Protein AF-Q0RF61-F1 (afdb_monomer)

pLDDT: mean 72.45, std 21.73, range [28.05, 96.0]

Radius of gyration: 35.13 Å; Cα contacts (8 Å, |Δi|>4): 257; chains: 1; bounding box: 112×60×102 Å

Foldseek 3Di:
DPPVVVVVVVLLLQLCLQQQAQQLLVLLVVVLPDDDPPKFKFFDPVLSVVLSVLSSVLSSQLVVQCVVPVPDPVSLLVSLLSSLQSSLVSNVSRVVRIDIQFDKDFDVVLSVVLSVLSSVLSSLLSCCVRPPDDPVSVVVSVVVSSCSSVVSSVSRVVRIDTDRDPDDDPRPHHGSVVVVVVSVVSNVVSVVSSVVVVVVVVVVVVVVVVVVVVPPDDDDDDDDDDDDDDDDDDDDDDDDDDDDDDDDDDDDDDDDDDDDDDDDDDPDPDPDDDDDDDDDDDDDDDPPDDDDDD

Structure (mmCIF, N/CA/C/O backbone):
data_AF-Q0RF61-F1
#
_entry.id   AF-Q0RF61-F1
#
loop_
_atom_site.group_PDB
_atom_site.id
_atom_site.type_symbol
_atom_site.label_atom_id
_atom_site.label_alt_id
_atom_site.label_comp_id
_atom_site.label_asym_id
_atom_site.label_entity_id
_atom_site.label_seq_id
_atom_site.pdbx_PDB_ins_code
_atom_site.Cartn_x
_atom_site.Cartn_y
_atom_site.Cartn_z
_atom_site.occupancy
_atom_site.B_iso_or_equiv
_atom_site.auth_seq_id
_atom_site.auth_comp_id
_atom_site.auth_asym_id
_atom_site.auth_atom_id
_atom_site.pdbx_PDB_model_num
ATOM 1 N N . MET A 1 1 ? -12.803 22.980 22.621 1.00 47.50 1 MET A N 1
ATOM 2 C CA . MET A 1 1 ? -12.340 22.715 21.234 1.00 47.50 1 MET A CA 1
ATOM 3 C C . MET A 1 1 ? -11.235 21.636 21.140 1.00 47.50 1 MET A C 1
ATOM 5 O O . MET A 1 1 ? -10.666 21.453 20.075 1.00 47.50 1 MET A O 1
ATOM 9 N N . SER A 1 2 ? -10.965 20.841 22.190 1.00 59.25 2 SER A N 1
ATOM 10 C CA . SER A 1 2 ? -9.823 19.900 22.253 1.00 59.25 2 SER A CA 1
ATOM 11 C C . SER A 1 2 ? -10.069 18.497 21.666 1.00 59.25 2 SER A C 1
ATOM 13 O O . SER A 1 2 ? -9.137 17.881 21.153 1.00 59.25 2 SER A O 1
ATOM 15 N N . GLN A 1 3 ? -11.308 17.985 21.675 1.00 64.62 3 GLN A N 1
ATOM 16 C CA . GLN A 1 3 ? -11.589 16.613 21.208 1.00 64.62 3 GLN A CA 1
ATOM 17 C C . GLN A 1 3 ? -11.518 16.447 19.677 1.00 64.62 3 GLN A C 1
ATOM 19 O O . GLN A 1 3 ? -11.137 15.383 19.188 1.00 64.62 3 GLN A O 1
ATOM 24 N N . GLY A 1 4 ? -11.856 17.493 18.913 1.00 74.06 4 GLY A N 1
ATOM 25 C CA . GLY A 1 4 ? -11.793 17.470 17.446 1.00 74.06 4 GLY A CA 1
ATOM 26 C C . GLY A 1 4 ? -10.354 17.435 16.931 1.00 74.06 4 GLY A C 1
ATOM 27 O O . GLY A 1 4 ? -10.002 16.567 16.135 1.00 74.06 4 GLY A O 1
ATOM 28 N N . ALA A 1 5 ? -9.499 18.316 17.460 1.00 78.19 5 ALA A N 1
ATOM 29 C CA . ALA A 1 5 ? -8.084 18.375 17.101 1.00 78.19 5 ALA A CA 1
ATOM 30 C C . ALA A 1 5 ? -7.337 17.080 17.463 1.00 78.19 5 ALA A C 1
ATOM 32 O O . ALA A 1 5 ? -6.558 16.573 16.658 1.00 78.19 5 ALA A O 1
ATOM 33 N N . ALA A 1 6 ? -7.620 16.492 18.633 1.00 78.81 6 ALA A N 1
ATOM 34 C CA . ALA A 1 6 ? -7.042 15.209 19.028 1.00 78.81 6 ALA A CA 1
ATOM 35 C C . ALA A 1 6 ? -7.430 14.081 18.056 1.00 78.81 6 ALA A C 1
ATOM 37 O O . ALA A 1 6 ? -6.567 13.338 17.595 1.00 78.81 6 ALA A O 1
ATOM 38 N N . ARG A 1 7 ? -8.712 13.982 17.677 1.00 80.38 7 ARG A N 1
ATOM 39 C CA . ARG A 1 7 ? -9.192 12.968 16.723 1.00 80.38 7 ARG A CA 1
ATOM 40 C C . ARG A 1 7 ? -8.529 13.098 15.351 1.00 80.38 7 ARG A C 1
ATOM 42 O O . ARG A 1 7 ? -8.151 12.085 14.763 1.00 80.38 7 ARG A O 1
ATOM 49 N N . VAL A 1 8 ? -8.374 14.324 14.850 1.00 83.88 8 VAL A N 1
ATOM 50 C CA . VAL A 1 8 ? -7.693 14.585 13.573 1.00 83.88 8 VAL A CA 1
ATOM 51 C C . VAL A 1 8 ? -6.227 14.163 13.652 1.00 83.88 8 VAL A C 1
ATOM 53 O O . VAL A 1 8 ? -5.771 13.425 12.785 1.00 83.88 8 VAL A O 1
ATOM 56 N N . ARG A 1 9 ? -5.511 14.532 14.723 1.00 84.81 9 ARG A N 1
ATOM 57 C CA . ARG A 1 9 ? -4.108 14.132 14.933 1.00 84.81 9 ARG A CA 1
ATOM 58 C C . ARG A 1 9 ? -3.930 12.614 14.956 1.00 84.81 9 ARG A C 1
ATOM 60 O O . ARG A 1 9 ? -3.051 12.103 1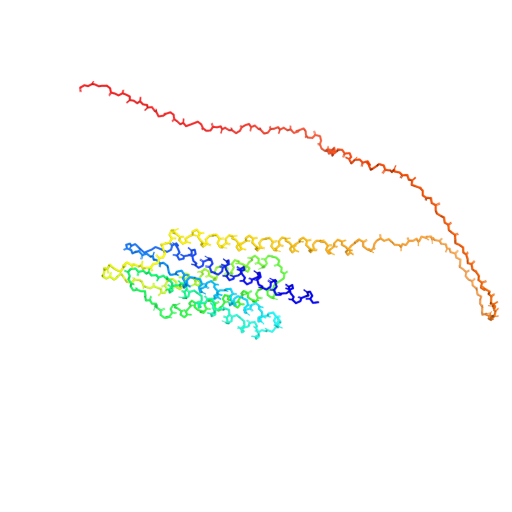4.271 1.00 84.81 9 ARG A O 1
ATOM 67 N N . TRP A 1 10 ? -4.786 11.892 15.681 1.00 84.38 10 TRP A N 1
ATOM 68 C CA . TRP A 1 10 ? -4.741 10.426 15.728 1.00 84.38 10 TRP A CA 1
ATOM 69 C C . TRP A 1 10 ? -5.045 9.782 14.375 1.00 84.38 10 TRP A C 1
ATOM 71 O O . TRP A 1 10 ? -4.403 8.806 13.997 1.00 84.38 10 TRP A O 1
ATOM 81 N N . THR A 1 11 ? -5.985 10.350 13.618 1.00 86.62 11 THR A N 1
ATOM 82 C CA . THR A 1 11 ? -6.319 9.845 12.280 1.00 86.62 11 THR A CA 1
ATOM 83 C C . THR A 1 11 ? -5.177 10.079 11.295 1.00 86.62 11 THR A C 1
ATOM 85 O O . THR A 1 11 ? -4.853 9.184 10.522 1.00 86.62 11 THR A O 1
ATOM 88 N N . LEU A 1 12 ? -4.527 11.246 11.351 1.00 87.88 12 LEU A N 1
ATOM 89 C CA . LEU A 1 12 ? -3.354 11.550 10.530 1.00 87.88 12 LEU A CA 1
ATOM 90 C C . LEU A 1 12 ? -2.172 10.640 10.873 1.00 87.88 12 LEU A C 1
ATOM 92 O O . LEU A 1 12 ? -1.547 10.102 9.967 1.00 87.88 12 LEU A O 1
ATOM 96 N N . ALA A 1 13 ? -1.901 10.408 12.161 1.00 87.75 13 ALA A N 1
ATOM 97 C CA . ALA A 1 13 ? -0.852 9.483 12.587 1.00 87.75 13 ALA A CA 1
ATOM 98 C C . ALA A 1 13 ? -1.117 8.052 12.085 1.00 87.75 13 ALA A C 1
ATOM 100 O O . ALA A 1 13 ? -0.218 7.406 11.548 1.00 87.75 13 ALA A O 1
ATOM 101 N N . ALA A 1 14 ? -2.363 7.577 12.187 1.00 88.00 14 ALA A N 1
ATOM 102 C CA . ALA A 1 14 ? -2.759 6.272 11.663 1.00 88.00 14 ALA A CA 1
ATOM 103 C C . ALA A 1 14 ? -2.663 6.200 10.127 1.00 88.00 14 ALA A C 1
ATOM 105 O O . ALA A 1 14 ? -2.211 5.192 9.589 1.00 88.00 14 ALA A O 1
ATOM 106 N N . ALA A 1 15 ? -3.035 7.269 9.418 1.00 91.38 15 ALA A N 1
ATOM 107 C CA . ALA A 1 15 ? -2.945 7.340 7.962 1.00 91.38 15 ALA A CA 1
ATOM 108 C C . ALA A 1 15 ? -1.496 7.372 7.456 1.00 91.38 15 ALA A C 1
ATOM 110 O O . ALA A 1 15 ? -1.182 6.693 6.484 1.00 91.38 15 ALA A O 1
ATOM 111 N N . LEU A 1 16 ? -0.610 8.115 8.125 1.00 91.25 16 LEU A N 1
ATOM 112 C CA . LEU A 1 16 ? 0.824 8.131 7.822 1.00 91.25 16 LEU A CA 1
ATOM 113 C C . LEU A 1 16 ? 1.466 6.769 8.100 1.00 91.25 16 LEU A C 1
ATOM 115 O O . LEU A 1 16 ? 2.254 6.288 7.293 1.00 91.25 16 LEU A O 1
ATOM 119 N N . SER A 1 17 ? 1.083 6.129 9.206 1.00 90.00 17 SER A N 1
ATOM 120 C CA . SER A 1 17 ? 1.537 4.786 9.574 1.00 90.00 17 SER A CA 1
ATOM 121 C C . SER A 1 17 ? 1.154 3.735 8.535 1.00 90.00 17 SER A C 1
ATOM 123 O O . SER A 1 17 ? 2.018 3.052 7.986 1.00 90.00 17 SER A O 1
ATOM 125 N N . LEU A 1 18 ? -0.143 3.629 8.229 1.00 89.19 18 LEU A N 1
ATOM 126 C CA . LEU A 1 18 ? -0.651 2.644 7.280 1.00 89.19 18 LEU A CA 1
ATOM 127 C C . LEU A 1 18 ? -0.208 2.975 5.854 1.00 89.19 18 LEU A C 1
ATOM 129 O O . LEU A 1 18 ? 0.366 2.127 5.181 1.00 89.19 18 LEU A O 1
ATOM 133 N N . GLY A 1 19 ? -0.434 4.208 5.405 1.00 89.44 19 GLY A N 1
ATOM 134 C CA . GLY A 1 19 ? -0.138 4.633 4.043 1.00 89.44 19 GLY A CA 1
ATOM 135 C C . GLY A 1 19 ? 1.357 4.685 3.761 1.00 89.44 19 GLY A C 1
ATOM 136 O O . GLY A 1 19 ? 1.839 3.986 2.876 1.00 89.44 19 GLY A O 1
ATOM 137 N N . GLY A 1 20 ? 2.088 5.497 4.523 1.00 89.50 20 GLY A N 1
ATOM 138 C CA . GLY A 1 20 ? 3.519 5.708 4.316 1.00 89.50 20 GLY A CA 1
ATOM 139 C C . GLY A 1 20 ? 4.353 4.500 4.723 1.00 89.50 20 GLY A C 1
ATOM 140 O O . GLY A 1 20 ? 5.139 4.008 3.923 1.00 89.50 20 GLY A O 1
ATOM 141 N N . GLY A 1 21 ? 4.161 4.003 5.946 1.00 87.81 21 GLY A N 1
ATOM 142 C CA . GLY A 1 21 ? 4.995 2.938 6.507 1.00 87.81 21 GLY A CA 1
ATOM 143 C C . GLY A 1 21 ? 4.621 1.540 6.018 1.00 87.81 21 GLY A C 1
ATOM 144 O O . GLY A 1 21 ? 5.472 0.807 5.527 1.00 87.81 21 GLY A O 1
ATOM 145 N N . ALA A 1 22 ? 3.357 1.139 6.157 1.00 87.75 22 ALA A N 1
ATOM 146 C CA . ALA A 1 22 ? 2.969 -0.244 5.873 1.00 87.75 22 ALA A CA 1
ATOM 147 C C . ALA A 1 22 ? 2.778 -0.524 4.375 1.00 87.75 22 ALA A C 1
ATOM 149 O O . ALA A 1 22 ? 3.248 -1.547 3.889 1.00 87.75 22 ALA A O 1
ATOM 150 N N . ILE A 1 23 ? 2.084 0.354 3.644 1.00 91.69 23 ILE A N 1
ATOM 151 C CA . ILE A 1 23 ? 1.698 0.100 2.249 1.00 91.69 23 ILE A CA 1
ATOM 152 C C . ILE A 1 23 ? 2.784 0.614 1.289 1.00 91.69 23 ILE A C 1
ATOM 154 O O . ILE A 1 23 ? 3.305 -0.156 0.483 1.00 91.69 23 ILE A O 1
ATOM 158 N N . TRP A 1 24 ? 3.153 1.898 1.375 1.00 95.19 24 TRP A N 1
ATOM 159 C CA . TRP A 1 24 ? 4.111 2.511 0.448 1.00 95.19 24 TRP A CA 1
ATOM 160 C C . TRP A 1 24 ? 5.539 1.988 0.637 1.00 95.19 24 TRP A C 1
ATOM 162 O O . TRP A 1 24 ? 6.152 1.563 -0.343 1.00 95.19 24 TRP A O 1
ATOM 172 N N . SER A 1 25 ? 6.063 1.940 1.871 1.00 92.69 25 SER A N 1
ATOM 173 C CA . SER A 1 25 ? 7.421 1.419 2.084 1.00 92.69 25 SER A CA 1
ATOM 174 C C . SER A 1 25 ? 7.540 -0.051 1.691 1.00 92.69 25 SER A C 1
ATOM 176 O O . SER A 1 25 ? 8.509 -0.405 1.030 1.00 92.69 25 SER A O 1
ATOM 178 N N . MET A 1 26 ? 6.558 -0.902 2.025 1.00 92.75 26 MET A N 1
ATOM 179 C CA . MET A 1 26 ? 6.571 -2.310 1.600 1.00 92.75 26 MET A CA 1
ATOM 180 C C . MET A 1 26 ? 6.659 -2.433 0.075 1.00 92.75 26 MET A C 1
ATOM 182 O O . MET A 1 26 ? 7.485 -3.192 -0.431 1.00 92.75 26 MET A O 1
ATOM 186 N N . HIS A 1 27 ? 5.862 -1.644 -0.651 1.00 93.75 27 HIS A N 1
ATOM 187 C CA . HIS A 1 27 ? 5.859 -1.651 -2.108 1.00 93.75 27 HIS A CA 1
ATOM 188 C C . HIS A 1 27 ? 7.215 -1.243 -2.704 1.00 93.75 27 HIS A C 1
ATOM 190 O O . HIS A 1 27 ? 7.747 -1.972 -3.540 1.00 93.75 27 HIS A O 1
ATOM 196 N N . PHE A 1 28 ? 7.784 -0.113 -2.273 1.00 91.88 28 PHE A N 1
ATOM 197 C CA . PHE A 1 28 ? 9.046 0.391 -2.827 1.00 91.88 28 PHE A CA 1
ATOM 198 C C . PHE A 1 28 ? 10.255 -0.446 -2.417 1.00 91.88 28 PHE A C 1
ATOM 200 O O . PHE A 1 28 ? 11.136 -0.668 -3.240 1.00 91.88 28 PHE A O 1
ATOM 207 N N . ILE A 1 29 ? 10.287 -0.968 -1.188 1.00 91.31 29 ILE A N 1
ATOM 208 C CA . ILE A 1 29 ? 11.324 -1.922 -0.770 1.00 91.31 29 ILE A CA 1
ATOM 209 C C . ILE A 1 29 ? 11.271 -3.172 -1.661 1.00 91.31 29 ILE A C 1
ATOM 211 O O . ILE A 1 29 ? 12.313 -3.645 -2.112 1.00 91.31 29 ILE A O 1
ATOM 215 N N . GLY A 1 30 ? 10.066 -3.670 -1.969 1.00 88.31 30 GLY A N 1
ATOM 216 C CA . GLY A 1 30 ? 9.869 -4.777 -2.906 1.00 88.31 30 GLY A CA 1
ATOM 217 C C . GLY A 1 30 ? 10.373 -4.467 -4.319 1.00 88.31 30 GLY A C 1
ATOM 218 O O . GLY A 1 30 ? 11.098 -5.276 -4.895 1.00 88.31 30 GLY A O 1
ATOM 219 N N . MET A 1 31 ? 10.061 -3.281 -4.851 1.00 90.88 31 MET A N 1
ATOM 220 C CA . MET A 1 31 ? 10.513 -2.861 -6.185 1.00 90.88 31 MET A CA 1
ATOM 221 C C . MET A 1 31 ? 12.025 -2.624 -6.268 1.00 90.88 31 MET A C 1
ATOM 223 O O . MET A 1 31 ? 12.650 -3.037 -7.234 1.00 90.88 31 MET A O 1
ATOM 227 N N . ILE A 1 32 ? 12.650 -2.025 -5.251 1.00 89.38 32 ILE A N 1
ATOM 228 C CA . ILE A 1 32 ? 14.112 -1.834 -5.218 1.00 89.38 32 ILE A CA 1
ATOM 229 C C . ILE A 1 32 ? 14.843 -3.186 -5.188 1.00 89.38 32 ILE A C 1
ATOM 231 O O . ILE A 1 32 ? 15.945 -3.317 -5.721 1.00 89.38 32 ILE A O 1
ATOM 235 N N . GLY A 1 33 ? 14.227 -4.202 -4.578 1.00 85.31 33 GLY A N 1
ATOM 236 C CA . GLY A 1 33 ? 14.715 -5.579 -4.616 1.00 85.31 33 GLY A CA 1
ATOM 237 C C . GLY A 1 33 ? 14.520 -6.277 -5.967 1.00 85.31 33 GLY A C 1
ATOM 238 O O . GLY A 1 33 ? 15.169 -7.294 -6.211 1.00 85.31 33 GLY A O 1
ATOM 239 N N . TYR A 1 34 ? 13.659 -5.755 -6.844 1.00 83.75 34 TYR A N 1
ATOM 240 C CA . TYR A 1 34 ? 13.433 -6.305 -8.175 1.00 83.75 34 TYR A CA 1
ATOM 241 C C . TYR A 1 34 ? 14.590 -5.933 -9.104 1.00 83.75 34 TYR A C 1
ATOM 243 O O . TYR A 1 34 ? 14.934 -4.764 -9.277 1.00 83.75 34 TYR A O 1
ATOM 251 N N . ARG A 1 35 ? 15.201 -6.952 -9.706 1.00 76.75 35 ARG A N 1
ATOM 252 C CA . ARG A 1 35 ? 16.282 -6.807 -10.680 1.00 76.75 35 ARG A CA 1
ATOM 253 C C . ARG A 1 35 ? 15.920 -7.598 -11.923 1.00 76.75 35 ARG A C 1
ATOM 255 O O . ARG A 1 35 ? 15.446 -8.727 -11.812 1.00 76.75 35 ARG A O 1
ATOM 262 N N . VAL A 1 36 ? 16.151 -7.001 -13.084 1.00 71.06 36 VAL A N 1
ATOM 263 C CA . VAL A 1 36 ? 16.072 -7.686 -14.372 1.00 71.06 36 VAL A CA 1
ATOM 264 C C . VAL A 1 36 ? 17.482 -7.721 -14.932 1.00 71.06 36 VAL A C 1
ATOM 266 O O . VAL A 1 36 ? 18.106 -6.673 -15.093 1.00 71.06 36 VAL A O 1
ATOM 269 N N . ASP A 1 37 ? 18.004 -8.921 -15.164 1.00 70.06 37 ASP A N 1
ATOM 270 C CA . ASP A 1 37 ? 19.374 -9.095 -15.634 1.00 70.06 37 ASP A CA 1
ATOM 271 C C . ASP A 1 37 ? 19.571 -8.390 -16.983 1.00 70.06 37 ASP A C 1
ATOM 273 O O . ASP A 1 37 ? 18.819 -8.609 -17.933 1.00 70.06 37 ASP A O 1
ATOM 277 N N . GLY A 1 38 ? 20.586 -7.527 -17.054 1.00 65.94 38 GLY A N 1
ATOM 278 C CA . GLY A 1 38 ? 20.957 -6.811 -18.275 1.00 65.94 38 GLY A CA 1
ATOM 279 C C . GLY A 1 38 ? 20.134 -5.560 -18.601 1.00 65.94 38 GLY A C 1
ATOM 280 O O . GLY A 1 38 ? 20.351 -4.996 -19.668 1.00 65.94 38 GLY A O 1
ATOM 281 N N . LEU A 1 39 ? 19.227 -5.107 -17.722 1.00 71.38 39 LEU A N 1
ATOM 282 C CA . LEU A 1 39 ? 18.476 -3.858 -17.906 1.00 71.38 39 LEU A CA 1
ATOM 283 C C . LEU A 1 39 ? 18.708 -2.882 -16.752 1.00 71.38 39 LEU A C 1
ATOM 285 O O . LEU A 1 39 ? 18.594 -3.244 -15.580 1.00 71.38 39 LEU A O 1
ATOM 289 N N . ASP A 1 40 ? 18.953 -1.618 -17.094 1.00 75.00 40 ASP A N 1
ATOM 290 C CA . ASP A 1 40 ? 18.991 -0.535 -16.117 1.00 75.00 40 ASP A CA 1
ATOM 291 C C . ASP A 1 40 ? 17.565 -0.172 -15.680 1.00 75.00 40 ASP A C 1
ATOM 293 O O . ASP A 1 40 ? 16.690 0.110 -16.507 1.00 75.00 40 ASP A O 1
ATOM 297 N N . LEU A 1 41 ? 17.332 -0.180 -14.363 1.00 82.19 41 LEU A N 1
ATOM 298 C CA . LEU A 1 41 ? 16.098 0.301 -13.744 1.00 82.19 41 LEU A CA 1
ATOM 299 C C . LEU A 1 41 ? 16.323 1.687 -13.162 1.00 82.19 41 LEU A C 1
ATOM 301 O O . LEU A 1 41 ? 17.240 1.886 -12.364 1.00 82.19 41 LEU A O 1
ATOM 305 N N . ARG A 1 42 ? 15.438 2.624 -13.490 1.00 87.31 42 ARG A N 1
ATOM 306 C CA . ARG A 1 42 ? 15.408 3.960 -12.896 1.00 87.31 42 ARG A CA 1
ATOM 307 C C . ARG A 1 42 ? 14.020 4.327 -12.413 1.00 87.31 42 ARG A C 1
ATOM 309 O O . ARG A 1 42 ? 13.026 3.774 -12.870 1.00 87.31 42 ARG A O 1
ATOM 316 N N . TYR A 1 43 ? 13.968 5.278 -11.491 1.00 88.12 43 TYR A N 1
ATOM 317 C CA . TYR A 1 43 ? 12.735 5.719 -10.856 1.00 88.12 43 TYR A CA 1
ATOM 318 C C . TYR A 1 43 ? 12.478 7.205 -11.085 1.00 88.12 43 TYR A C 1
ATOM 320 O O . TYR A 1 43 ? 13.361 8.044 -10.887 1.00 88.12 43 TYR A O 1
ATOM 328 N N . ASP A 1 44 ? 11.242 7.528 -11.449 1.00 90.31 44 ASP A N 1
ATOM 329 C CA . ASP A 1 44 ? 10.716 8.889 -11.470 1.00 90.31 44 ASP A CA 1
ATOM 330 C C . ASP A 1 44 ? 10.350 9.329 -10.036 1.00 90.31 44 ASP A C 1
ATOM 332 O O . ASP A 1 44 ? 9.454 8.771 -9.386 1.00 90.31 44 ASP A O 1
ATOM 336 N N . LEU A 1 45 ? 11.081 10.319 -9.510 1.00 90.75 45 LEU A N 1
ATOM 337 C CA . LEU A 1 45 ? 10.872 10.852 -8.159 1.00 90.75 45 LEU A CA 1
ATOM 338 C C . LEU A 1 45 ? 9.499 11.533 -7.986 1.00 90.75 45 LEU A C 1
ATOM 340 O O . LEU A 1 45 ? 8.834 11.235 -6.988 1.00 90.75 45 LEU A O 1
ATOM 344 N N . PRO A 1 46 ? 9.038 12.413 -8.900 1.00 92.88 46 PRO A N 1
ATOM 345 C CA . PRO A 1 46 ? 7.674 12.940 -8.870 1.00 92.88 46 PRO A CA 1
ATOM 346 C C . PRO A 1 46 ? 6.595 11.860 -8.750 1.00 92.88 46 PRO A C 1
ATOM 348 O O . PRO A 1 46 ? 5.758 11.938 -7.849 1.00 92.88 46 PRO A O 1
ATOM 351 N N . LEU A 1 47 ? 6.621 10.830 -9.599 1.00 92.25 47 LEU A N 1
ATOM 352 C CA . LEU A 1 47 ? 5.615 9.763 -9.566 1.00 92.25 47 LEU A CA 1
ATOM 353 C C . LEU A 1 47 ? 5.706 8.933 -8.278 1.00 92.25 47 LEU A C 1
ATOM 355 O O . LEU A 1 47 ? 4.687 8.582 -7.675 1.00 92.25 47 LEU A O 1
ATOM 359 N N . THR A 1 48 ? 6.927 8.698 -7.794 1.00 92.81 48 THR A N 1
ATOM 360 C CA . THR A 1 48 ? 7.179 8.069 -6.492 1.00 92.81 48 THR A CA 1
ATOM 361 C C . THR A 1 48 ? 6.550 8.876 -5.353 1.00 92.81 48 THR A C 1
ATOM 363 O O . THR A 1 48 ? 5.860 8.310 -4.500 1.00 92.81 48 THR A O 1
ATOM 366 N N . ALA A 1 49 ? 6.698 10.202 -5.356 1.00 93.00 49 ALA A N 1
ATOM 367 C CA . ALA A 1 49 ? 6.077 11.078 -4.367 1.00 93.00 49 ALA A CA 1
ATOM 368 C C . ALA A 1 49 ? 4.542 11.096 -4.485 1.00 93.00 49 ALA A C 1
ATOM 370 O O . ALA A 1 49 ? 3.849 11.037 -3.467 1.00 93.00 49 ALA A O 1
ATOM 371 N N . VAL A 1 50 ? 3.995 11.105 -5.706 1.00 96.00 50 VAL A N 1
ATOM 372 C CA . VAL A 1 50 ? 2.544 11.004 -5.940 1.00 96.00 50 VAL A CA 1
ATOM 373 C C . VAL A 1 50 ? 1.997 9.698 -5.367 1.00 96.00 50 VAL A C 1
ATOM 375 O O . VAL A 1 50 ? 0.975 9.717 -4.681 1.00 96.00 50 VAL A O 1
ATOM 378 N N . SER A 1 51 ? 2.695 8.576 -5.563 1.00 95.56 51 SER A N 1
ATOM 379 C CA . SER A 1 51 ? 2.294 7.290 -4.984 1.00 95.56 51 SER A CA 1
ATOM 380 C C . SER A 1 51 ? 2.254 7.341 -3.445 1.00 95.56 51 SER A C 1
ATOM 382 O O . SER A 1 51 ? 1.281 6.891 -2.838 1.00 95.56 51 SER A O 1
ATOM 384 N N . LEU A 1 52 ? 3.236 7.979 -2.796 1.00 94.19 52 LEU A N 1
ATOM 385 C CA . LEU A 1 52 ? 3.250 8.164 -1.341 1.00 94.19 52 LEU A CA 1
ATOM 386 C C . LEU A 1 52 ? 2.041 8.983 -0.869 1.00 94.19 52 LEU A C 1
ATOM 388 O O . LEU A 1 52 ? 1.350 8.592 0.075 1.00 94.19 52 LEU A O 1
ATOM 392 N N . VAL A 1 53 ? 1.754 10.099 -1.544 1.00 95.62 53 VAL A N 1
ATOM 393 C CA . VAL A 1 53 ? 0.592 10.942 -1.230 1.00 95.62 53 VAL A CA 1
ATOM 394 C C . VAL A 1 53 ? -0.706 10.152 -1.391 1.00 95.62 53 VAL A C 1
ATOM 396 O O . VAL A 1 53 ? -1.551 10.192 -0.496 1.00 95.62 53 VAL A O 1
ATOM 399 N N . LEU A 1 54 ? -0.850 9.382 -2.473 1.00 95.44 54 LEU A N 1
ATOM 400 C CA . LEU A 1 54 ? -2.016 8.524 -2.698 1.00 95.44 54 LEU A CA 1
ATOM 401 C C . LEU A 1 54 ? -2.207 7.513 -1.563 1.00 95.44 54 LEU A C 1
ATOM 403 O O . LEU A 1 54 ? -3.322 7.388 -1.052 1.00 95.44 54 LEU A O 1
ATOM 407 N N . ALA A 1 55 ? -1.139 6.845 -1.115 1.00 94.38 55 ALA A N 1
ATOM 408 C CA . ALA A 1 55 ? -1.213 5.907 0.005 1.00 94.38 55 ALA A CA 1
ATOM 409 C C . ALA A 1 55 ? -1.693 6.572 1.303 1.00 94.38 55 ALA A C 1
ATOM 411 O O . ALA A 1 55 ? -2.541 6.018 2.010 1.00 94.38 55 ALA A O 1
ATOM 412 N N . VAL A 1 56 ? -1.173 7.757 1.630 1.00 94.19 56 VAL A N 1
ATOM 413 C CA . VAL A 1 56 ? -1.561 8.486 2.847 1.00 94.19 56 VAL A CA 1
ATOM 414 C C . VAL A 1 56 ? -3.009 8.971 2.755 1.00 94.19 56 VAL A C 1
ATOM 416 O O . VAL A 1 56 ? -3.786 8.773 3.692 1.00 94.19 56 VAL A O 1
ATOM 419 N N . VAL A 1 57 ? -3.400 9.557 1.620 1.00 95.25 57 VAL A N 1
ATOM 420 C CA . VAL A 1 57 ? -4.754 10.084 1.401 1.00 95.25 57 VAL A CA 1
ATOM 421 C C . VAL A 1 57 ? -5.790 8.966 1.429 1.00 95.25 57 VAL A C 1
ATOM 423 O O . VAL A 1 57 ? -6.797 9.099 2.127 1.00 95.25 57 VAL A O 1
ATOM 426 N N . VAL A 1 58 ? -5.551 7.846 0.736 1.00 94.31 58 VAL A N 1
ATOM 427 C CA . VAL A 1 58 ? -6.512 6.735 0.738 1.00 94.31 58 VAL A CA 1
ATOM 428 C C . VAL A 1 58 ? -6.622 6.098 2.124 1.00 94.31 58 VAL A C 1
ATOM 430 O O . VAL A 1 58 ? -7.727 5.784 2.563 1.00 94.31 58 VAL A O 1
ATOM 433 N N . SER A 1 59 ? -5.515 5.990 2.864 1.00 92.75 59 SER A N 1
ATOM 434 C CA . SER A 1 59 ? -5.532 5.470 4.236 1.00 92.75 59 SER A CA 1
ATOM 435 C C . SER A 1 59 ? -6.326 6.386 5.171 1.00 92.75 59 SER A C 1
ATOM 437 O O . SER A 1 59 ? -7.157 5.914 5.950 1.00 92.75 59 SER A O 1
ATOM 439 N N . ALA A 1 60 ? -6.141 7.707 5.061 1.00 92.62 60 ALA A N 1
ATOM 440 C CA . ALA A 1 60 ? -6.926 8.685 5.811 1.00 92.62 60 ALA A CA 1
ATOM 441 C C . ALA A 1 60 ? -8.417 8.612 5.451 1.00 92.62 60 ALA A C 1
ATOM 443 O O . ALA A 1 60 ? -9.276 8.617 6.338 1.00 92.62 60 ALA A O 1
ATOM 444 N N . LEU A 1 61 ? -8.743 8.509 4.162 1.00 93.31 61 LEU A N 1
ATOM 445 C CA . LEU A 1 61 ? -10.120 8.408 3.688 1.00 93.31 61 LEU A CA 1
ATOM 446 C C . LEU A 1 61 ? -10.789 7.123 4.188 1.00 93.31 61 LEU A C 1
ATOM 448 O O . LEU A 1 61 ? -11.881 7.183 4.748 1.00 93.31 61 LEU A O 1
ATOM 452 N N . GLY A 1 62 ? -10.115 5.979 4.069 1.00 91.19 62 GLY A N 1
ATOM 453 C CA . GLY A 1 62 ? -10.598 4.692 4.561 1.00 91.19 62 GLY A CA 1
ATOM 454 C C . GLY A 1 62 ? -10.939 4.737 6.047 1.00 91.19 62 GLY A C 1
ATOM 455 O O . GLY A 1 62 ? -12.076 4.439 6.435 1.00 91.19 62 GLY A O 1
ATOM 456 N N . LEU A 1 63 ? -9.988 5.198 6.867 1.00 90.00 63 LEU A N 1
ATOM 457 C CA . LEU A 1 63 ? -10.137 5.324 8.319 1.00 90.00 63 LEU A CA 1
ATOM 458 C C . LEU A 1 63 ? -11.236 6.314 8.720 1.00 90.00 63 LEU A C 1
ATOM 460 O O . LEU A 1 63 ? -12.061 6.009 9.583 1.00 90.00 63 LEU A O 1
ATOM 464 N N . THR A 1 64 ? -11.282 7.494 8.096 1.00 91.25 64 THR A N 1
ATOM 465 C CA . THR A 1 64 ? -12.322 8.490 8.400 1.00 91.25 64 THR A CA 1
ATOM 466 C C . THR A 1 64 ? -13.709 7.989 8.017 1.00 91.25 64 THR A C 1
ATOM 468 O O . THR A 1 64 ? -14.661 8.219 8.765 1.00 91.25 64 THR A O 1
ATOM 471 N N . LEU A 1 65 ? -13.839 7.274 6.897 1.00 90.88 65 LEU A N 1
ATOM 472 C CA . LEU A 1 65 ? -15.121 6.785 6.404 1.00 90.88 65 LEU A CA 1
ATOM 473 C C . LEU A 1 65 ? -15.700 5.690 7.302 1.00 90.88 65 LEU A C 1
ATOM 475 O O . LEU A 1 65 ? -16.861 5.779 7.706 1.00 90.88 65 LEU A O 1
ATOM 479 N N . VAL A 1 66 ? -14.890 4.699 7.684 1.00 88.56 66 VAL A N 1
ATOM 480 C CA . VAL A 1 66 ? -15.334 3.631 8.595 1.00 88.56 66 VAL A CA 1
ATOM 481 C C . VAL A 1 66 ? -15.632 4.180 9.997 1.00 88.56 66 VAL A C 1
ATOM 483 O O . VAL A 1 66 ? -16.600 3.765 10.638 1.00 88.56 66 VAL A O 1
ATOM 486 N N . ALA A 1 67 ? -14.872 5.185 10.452 1.00 86.94 67 ALA A N 1
ATOM 487 C CA . ALA A 1 67 ? -15.055 5.798 11.764 1.00 86.94 67 ALA A CA 1
ATOM 488 C C . ALA A 1 67 ? -16.370 6.586 11.894 1.00 86.94 67 ALA A C 1
ATOM 490 O O . ALA A 1 67 ? -16.833 6.795 13.017 1.00 86.94 67 ALA A O 1
ATOM 491 N N . ARG A 1 68 ? -17.007 6.995 10.782 1.00 87.38 68 ARG A N 1
ATOM 492 C CA . ARG A 1 68 ? -18.326 7.656 10.810 1.00 87.38 68 ARG A CA 1
ATOM 493 C C . ARG A 1 68 ? -19.420 6.734 11.341 1.00 87.38 68 ARG A C 1
ATOM 495 O O . ARG A 1 68 ? -20.269 7.183 12.106 1.00 87.38 68 ARG A O 1
ATOM 502 N N . ARG A 1 69 ? -19.422 5.458 10.934 1.00 87.25 69 ARG A N 1
ATOM 503 C CA . ARG A 1 69 ? -20.412 4.453 11.362 1.00 87.25 69 ARG A CA 1
ATOM 504 C C . ARG A 1 69 ? -19.762 3.077 11.566 1.00 87.25 69 ARG A C 1
ATOM 506 O O . ARG A 1 69 ? -20.032 2.156 10.797 1.00 87.25 69 ARG A O 1
ATOM 513 N N . PRO A 1 70 ? -19.000 2.883 12.659 1.00 79.62 70 PRO A N 1
ATOM 514 C CA . PRO A 1 70 ? -18.160 1.696 12.860 1.00 79.62 70 PRO A CA 1
ATOM 515 C C . PRO A 1 70 ? -18.938 0.375 12.983 1.00 79.62 70 PRO A C 1
ATOM 517 O O . PRO A 1 70 ? -18.369 -0.701 12.833 1.00 79.62 70 PRO A O 1
ATOM 520 N N . ARG A 1 71 ? -20.247 0.426 13.268 1.00 83.12 71 ARG A N 1
ATOM 521 C CA . ARG A 1 71 ? -21.107 -0.767 13.368 1.00 83.12 71 ARG A CA 1
ATOM 522 C C . ARG A 1 71 ? -21.807 -1.152 12.066 1.00 83.12 71 ARG A C 1
ATOM 524 O O . ARG A 1 71 ? -22.339 -2.259 11.992 1.00 83.12 71 ARG A O 1
ATOM 531 N N . SER A 1 72 ? -21.831 -0.271 11.067 1.00 90.25 72 SER A N 1
ATOM 532 C CA . SER A 1 72 ? -22.543 -0.521 9.816 1.00 90.25 72 SER A CA 1
ATOM 533 C C . SER A 1 72 ? -21.674 -1.315 8.847 1.00 90.25 72 SER A C 1
ATOM 535 O O . SER A 1 72 ? -20.624 -0.844 8.416 1.00 90.25 72 SER A O 1
ATOM 537 N N . THR A 1 73 ? -22.143 -2.501 8.461 1.00 89.94 73 THR A N 1
ATOM 538 C CA . THR A 1 73 ? -21.469 -3.340 7.460 1.00 89.94 73 THR A CA 1
ATOM 539 C C . THR A 1 73 ? -21.372 -2.640 6.102 1.00 89.94 73 THR A C 1
ATOM 541 O O . THR A 1 73 ? -20.356 -2.772 5.433 1.00 89.94 73 THR A O 1
ATOM 544 N N . GLY A 1 74 ? -22.368 -1.827 5.724 1.00 91.56 74 GLY A N 1
ATOM 545 C CA . GLY A 1 74 ? -22.341 -1.068 4.467 1.00 91.56 74 GLY A CA 1
ATOM 546 C C . GLY A 1 74 ? -21.238 -0.005 4.421 1.00 91.56 74 GLY A C 1
ATOM 547 O O . GLY A 1 74 ? -20.526 0.098 3.429 1.00 91.56 74 GLY A O 1
ATOM 548 N N . TRP A 1 75 ? -21.033 0.741 5.514 1.00 91.38 75 TRP A N 1
ATOM 549 C CA . TRP A 1 75 ? -19.946 1.731 5.597 1.00 91.38 75 TRP A CA 1
ATOM 550 C C . TRP A 1 75 ? -18.565 1.079 5.634 1.00 91.38 75 TRP A C 1
ATOM 552 O O . TRP A 1 75 ? -17.613 1.625 5.079 1.00 91.38 75 TRP A O 1
ATOM 562 N N . LEU A 1 76 ? -18.465 -0.097 6.255 1.00 90.81 76 LEU A N 1
ATOM 563 C CA . LEU A 1 76 ? -17.247 -0.898 6.240 1.00 90.81 76 LEU A CA 1
ATOM 564 C C . LEU A 1 76 ? -16.927 -1.386 4.825 1.00 90.81 76 LEU A C 1
ATOM 566 O O . LEU A 1 76 ? -15.796 -1.225 4.377 1.00 90.81 76 LEU A O 1
ATOM 570 N N . ALA A 1 77 ? -17.927 -1.916 4.115 1.00 93.31 77 ALA A N 1
ATOM 571 C CA . ALA A 1 77 ? -17.777 -2.369 2.738 1.00 93.31 77 ALA A CA 1
ATOM 572 C C . ALA A 1 77 ? -17.336 -1.224 1.815 1.00 93.31 77 ALA A C 1
ATOM 574 O O . ALA A 1 77 ? -16.349 -1.356 1.097 1.00 93.31 77 ALA A O 1
ATOM 575 N N . LEU A 1 78 ? -18.007 -0.072 1.898 1.00 94.31 78 LEU A N 1
ATOM 576 C CA . LEU A 1 78 ? -17.660 1.114 1.116 1.00 94.31 78 LEU A CA 1
ATOM 577 C C . LEU A 1 78 ? -16.231 1.596 1.406 1.00 94.31 78 LEU A C 1
ATOM 579 O O . LEU A 1 78 ? -15.467 1.858 0.481 1.00 94.31 78 LEU A O 1
ATOM 583 N N . SER A 1 79 ? -15.857 1.681 2.686 1.00 93.31 79 SER A N 1
ATOM 584 C CA . SER A 1 79 ? -14.505 2.071 3.098 1.00 93.31 79 SER A CA 1
ATOM 585 C C . SER A 1 79 ? -13.446 1.090 2.593 1.00 93.31 79 SER A C 1
ATOM 587 O O . SER A 1 79 ? -12.425 1.529 2.066 1.00 93.31 79 SER A O 1
ATOM 589 N N . GLY A 1 80 ? -13.693 -0.219 2.684 1.00 92.38 80 GLY A N 1
ATOM 590 C CA . GLY A 1 80 ? -12.753 -1.233 2.211 1.00 92.38 80 GLY A CA 1
ATOM 591 C C . GLY A 1 80 ? -12.593 -1.249 0.697 1.00 92.38 80 GLY A C 1
ATOM 592 O O . GLY A 1 80 ? -11.466 -1.338 0.225 1.00 92.38 80 GLY A O 1
ATOM 593 N N . VAL A 1 81 ? -13.675 -1.069 -0.066 1.00 95.50 81 VA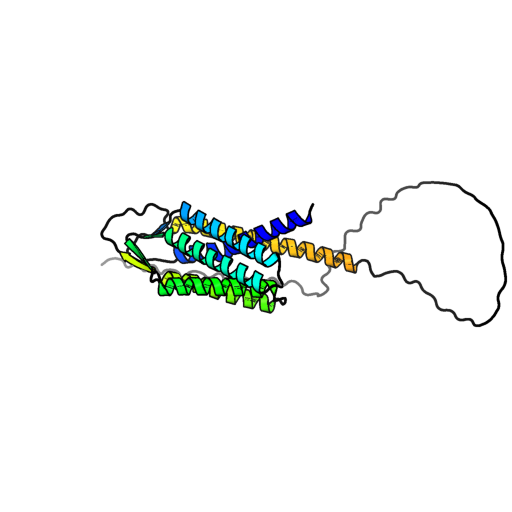L A N 1
ATOM 594 C CA . VAL A 1 81 ? -13.594 -0.944 -1.530 1.00 95.50 81 VAL A CA 1
ATOM 595 C C . VAL A 1 81 ? -12.781 0.286 -1.925 1.00 95.50 81 VAL A C 1
ATOM 597 O O . VAL A 1 81 ? -11.844 0.165 -2.708 1.00 95.50 81 VAL A O 1
ATOM 600 N N . ILE A 1 82 ? -13.070 1.453 -1.341 1.00 95.38 82 ILE A N 1
ATOM 601 C CA . ILE A 1 82 ? -12.323 2.690 -1.626 1.00 95.38 82 ILE A CA 1
ATOM 602 C C . ILE A 1 82 ? -10.846 2.538 -1.246 1.00 95.38 82 ILE A C 1
ATOM 604 O O . ILE A 1 82 ? -9.964 2.903 -2.020 1.00 95.38 82 ILE A O 1
ATOM 608 N N . SER A 1 83 ? -10.576 1.965 -0.072 1.00 92.94 83 SER A N 1
ATOM 609 C CA . SER A 1 83 ? -9.213 1.749 0.418 1.00 92.94 83 SER A CA 1
ATOM 610 C C . SER A 1 83 ? -8.447 0.777 -0.477 1.00 92.94 83 SER A C 1
ATOM 612 O O . SER A 1 83 ? -7.325 1.071 -0.869 1.00 92.94 83 SER A O 1
ATOM 614 N N . GLY A 1 84 ? -9.056 -0.347 -0.856 1.00 92.88 84 GLY A N 1
ATOM 615 C CA . GLY A 1 84 ? -8.442 -1.341 -1.734 1.00 92.88 84 GLY A CA 1
ATOM 616 C C . GLY A 1 84 ? -8.155 -0.804 -3.132 1.00 92.88 84 GLY A C 1
ATOM 617 O O . GLY A 1 84 ? -7.057 -1.003 -3.646 1.00 92.88 84 GLY A O 1
ATOM 618 N N . LEU A 1 85 ? -9.099 -0.060 -3.717 1.00 96.00 85 LEU A N 1
ATOM 619 C CA . LEU A 1 85 ? -8.893 0.597 -5.008 1.00 96.00 85 LEU A CA 1
ATOM 620 C C . LEU A 1 85 ? -7.783 1.647 -4.944 1.00 96.00 85 LEU A C 1
ATOM 622 O O . LEU A 1 85 ? -6.963 1.706 -5.853 1.00 96.00 85 LEU A O 1
ATOM 626 N N . GLY A 1 86 ? -7.701 2.446 -3.877 1.00 94.44 86 GLY A N 1
ATOM 627 C CA . GLY A 1 86 ? -6.609 3.412 -3.746 1.00 94.44 86 GLY A CA 1
ATOM 628 C C . GLY A 1 86 ? -5.258 2.768 -3.422 1.00 94.44 86 GLY A C 1
ATOM 629 O O . GLY A 1 86 ? -4.236 3.275 -3.871 1.00 94.44 86 GLY A O 1
ATOM 630 N N . ILE A 1 87 ? -5.228 1.626 -2.725 1.00 93.56 87 ILE A N 1
ATOM 631 C CA . ILE A 1 87 ? -4.009 0.819 -2.556 1.00 93.56 87 ILE A CA 1
ATOM 632 C C . ILE A 1 87 ? -3.535 0.291 -3.915 1.00 93.56 87 ILE A C 1
ATOM 634 O O . ILE A 1 87 ? -2.354 0.411 -4.234 1.00 93.56 87 ILE A O 1
ATOM 638 N N . ALA A 1 88 ? -4.446 -0.236 -4.738 1.00 94.81 88 ALA A N 1
ATOM 639 C CA . ALA A 1 88 ? -4.123 -0.653 -6.098 1.00 94.81 88 ALA A CA 1
ATOM 640 C C . ALA A 1 88 ? -3.662 0.535 -6.963 1.00 94.81 88 ALA A C 1
ATOM 642 O O . ALA A 1 88 ? -2.663 0.427 -7.666 1.00 94.81 88 ALA A O 1
ATOM 643 N N . ALA A 1 89 ? -4.328 1.690 -6.870 1.00 95.19 89 ALA A N 1
ATOM 644 C CA . ALA A 1 89 ? -3.937 2.903 -7.588 1.00 95.19 89 ALA A CA 1
ATOM 645 C C . ALA A 1 89 ? -2.545 3.396 -7.176 1.00 95.19 89 ALA A C 1
ATOM 647 O O . ALA A 1 89 ? -1.753 3.768 -8.040 1.00 95.19 89 ALA A O 1
ATOM 648 N N . MET A 1 90 ? -2.215 3.357 -5.881 1.00 95.25 90 MET A N 1
ATOM 649 C CA . MET A 1 90 ? -0.866 3.661 -5.413 1.00 95.25 90 MET A CA 1
ATOM 650 C C . MET A 1 90 ? 0.145 2.673 -5.987 1.00 95.25 90 MET A C 1
ATOM 652 O O . MET A 1 90 ? 1.166 3.101 -6.513 1.00 95.25 90 MET A O 1
ATOM 656 N N . HIS A 1 91 ? -0.161 1.376 -5.931 1.00 94.62 91 HIS A N 1
ATOM 657 C CA . HIS A 1 91 ? 0.723 0.330 -6.428 1.00 94.62 91 HIS A CA 1
ATOM 658 C C . HIS A 1 91 ? 1.024 0.500 -7.922 1.00 94.62 91 HIS A C 1
ATOM 660 O O . HIS A 1 91 ? 2.183 0.531 -8.314 1.00 94.62 91 HIS A O 1
ATOM 666 N N . TYR A 1 92 ? 0.002 0.687 -8.759 1.00 93.94 92 TYR A N 1
ATOM 667 C CA . TYR A 1 92 ? 0.209 0.880 -10.196 1.00 93.94 92 TYR A CA 1
ATOM 668 C C . TYR A 1 92 ? 0.837 2.237 -10.537 1.00 93.94 92 TYR A C 1
ATOM 670 O O . TYR A 1 92 ? 1.615 2.309 -11.481 1.00 93.94 92 TYR A O 1
ATOM 678 N N . THR A 1 93 ? 0.586 3.287 -9.747 1.00 94.38 93 THR A N 1
ATOM 679 C CA . THR A 1 93 ? 1.329 4.558 -9.866 1.00 94.38 93 THR A CA 1
ATOM 680 C C . THR A 1 93 ? 2.808 4.377 -9.518 1.00 94.38 93 THR A C 1
ATOM 682 O O . THR A 1 93 ? 3.666 4.919 -10.205 1.00 94.38 93 THR A O 1
ATOM 685 N N . GLY A 1 94 ? 3.125 3.595 -8.482 1.00 91.19 94 GLY A N 1
ATOM 686 C CA . GLY A 1 94 ? 4.502 3.253 -8.123 1.00 91.19 94 GLY A CA 1
ATOM 687 C C . GLY A 1 94 ? 5.185 2.422 -9.208 1.00 91.19 94 GLY A C 1
ATOM 688 O O . GLY A 1 94 ? 6.300 2.737 -9.607 1.00 91.19 94 GLY A O 1
ATOM 689 N N . MET A 1 95 ? 4.481 1.439 -9.772 1.00 92.25 95 MET A N 1
ATOM 690 C CA . MET A 1 95 ? 4.967 0.660 -10.915 1.00 92.25 95 MET A CA 1
ATOM 691 C C . MET A 1 95 ? 5.209 1.528 -12.154 1.00 92.25 95 MET A C 1
ATOM 693 O O . MET A 1 95 ? 6.203 1.334 -12.843 1.00 92.25 95 MET A O 1
ATOM 697 N N . ALA A 1 96 ? 4.337 2.503 -12.418 1.00 90.25 96 ALA A N 1
ATOM 698 C CA . ALA A 1 96 ? 4.509 3.463 -13.507 1.00 90.25 96 ALA A CA 1
ATOM 699 C C . ALA A 1 96 ? 5.699 4.414 -13.285 1.00 90.25 96 ALA A C 1
ATOM 701 O O . ALA A 1 96 ? 6.179 5.010 -14.242 1.00 90.25 96 ALA A O 1
ATOM 702 N N . ALA A 1 97 ? 6.189 4.549 -12.046 1.00 88.94 97 ALA A N 1
ATOM 703 C CA . ALA A 1 97 ? 7.399 5.309 -11.748 1.00 88.94 97 ALA A CA 1
ATOM 704 C C . ALA A 1 97 ? 8.672 4.583 -12.209 1.00 88.94 97 ALA A C 1
ATOM 706 O O . ALA A 1 97 ? 9.729 5.210 -12.275 1.00 88.94 97 ALA A O 1
ATOM 707 N N . MET A 1 98 ? 8.595 3.274 -12.483 1.00 87.06 98 MET A N 1
ATOM 708 C CA . MET A 1 98 ? 9.729 2.488 -12.959 1.00 87.06 98 MET A CA 1
ATOM 709 C C . MET A 1 98 ? 9.934 2.676 -14.458 1.00 87.06 98 MET A C 1
ATOM 711 O O . MET A 1 98 ? 9.123 2.246 -15.278 1.00 87.06 98 MET A O 1
ATOM 715 N N . HIS A 1 99 ? 11.085 3.232 -14.808 1.00 84.12 99 HIS A N 1
ATOM 716 C CA . HIS A 1 99 ? 11.621 3.223 -16.157 1.00 84.12 99 HIS A CA 1
ATOM 717 C C . HIS A 1 99 ? 12.613 2.071 -16.283 1.00 84.12 99 HIS A C 1
ATOM 719 O O . HIS A 1 99 ? 13.669 2.065 -15.652 1.00 84.12 99 HIS A O 1
ATOM 725 N N . VAL A 1 100 ? 12.256 1.087 -17.101 1.00 78.06 100 VAL A N 1
ATOM 726 C CA . VAL A 1 100 ? 13.142 -0.011 -17.492 1.00 78.06 100 VAL A CA 1
ATOM 727 C C . VAL A 1 100 ? 13.626 0.278 -18.912 1.00 78.06 100 VAL A C 1
ATOM 729 O O . VAL A 1 100 ? 12.867 0.852 -19.690 1.00 78.06 100 VAL A O 1
ATOM 732 N N . GLY A 1 101 ? 14.854 -0.112 -19.270 1.00 71.31 101 GLY A N 1
ATOM 733 C CA . GLY A 1 101 ? 15.392 -0.044 -20.644 1.00 71.31 101 GLY A CA 1
ATOM 734 C C . GLY A 1 101 ? 14.667 -0.952 -21.660 1.00 71.31 101 GLY A C 1
ATOM 735 O O . GLY A 1 101 ? 15.284 -1.752 -22.356 1.00 71.31 101 GLY A O 1
ATOM 736 N N . GLY A 1 102 ? 13.338 -0.895 -21.705 1.00 74.25 102 GLY A N 1
ATOM 737 C CA . GLY A 1 102 ? 12.458 -1.766 -22.470 1.00 74.25 102 GLY A CA 1
ATOM 738 C C . GLY A 1 102 ? 10.988 -1.388 -22.285 1.00 74.25 102 GLY A C 1
ATOM 739 O O . GLY A 1 102 ? 10.662 -0.350 -21.712 1.00 74.25 102 GLY A O 1
ATOM 740 N N . THR A 1 103 ? 10.078 -2.232 -22.769 1.00 78.50 103 THR A N 1
ATOM 741 C CA . THR A 1 103 ? 8.632 -2.025 -22.614 1.00 78.50 103 THR A CA 1
ATOM 742 C C . THR A 1 103 ? 8.076 -2.883 -21.482 1.00 78.50 103 THR A C 1
ATOM 744 O O . THR A 1 103 ? 8.361 -4.077 -21.371 1.00 78.50 103 THR A O 1
ATOM 747 N N . VAL A 1 104 ? 7.262 -2.258 -20.629 1.00 83.81 104 VAL A N 1
ATOM 748 C CA . VAL A 1 104 ? 6.539 -2.925 -19.544 1.00 83.81 104 VAL A CA 1
ATOM 749 C C . VAL A 1 104 ? 5.095 -3.136 -19.988 1.00 83.81 104 VAL A C 1
ATOM 751 O O . VAL A 1 104 ? 4.366 -2.177 -20.237 1.00 83.81 104 VAL A O 1
ATOM 754 N N . THR A 1 105 ? 4.673 -4.392 -20.099 1.00 87.69 105 THR A N 1
ATOM 755 C CA . THR A 1 105 ? 3.289 -4.770 -20.411 1.00 87.69 105 THR A CA 1
ATOM 756 C C . THR A 1 105 ? 2.664 -5.532 -19.244 1.00 87.69 105 THR A C 1
ATOM 758 O O . THR A 1 105 ? 3.361 -6.123 -18.420 1.00 87.69 105 THR A O 1
ATOM 761 N N . TYR A 1 106 ? 1.333 -5.503 -19.137 1.00 91.12 106 TYR A N 1
ATOM 762 C CA . TYR A 1 106 ? 0.606 -6.139 -18.037 1.00 91.12 106 TYR A CA 1
ATOM 763 C C . TYR A 1 106 ? -0.398 -7.162 -18.553 1.00 91.12 106 TYR A C 1
ATOM 765 O O . TYR A 1 106 ? -1.153 -6.893 -19.488 1.00 91.12 106 TYR A O 1
ATOM 773 N N . ARG A 1 107 ? -0.481 -8.318 -17.888 1.00 92.00 107 ARG A N 1
ATOM 774 C CA . ARG A 1 107 ? -1.533 -9.308 -18.150 1.00 92.00 107 ARG A CA 1
ATOM 775 C C . ARG A 1 107 ? -2.824 -8.893 -17.429 1.00 92.00 107 ARG A C 1
ATOM 777 O O . ARG A 1 107 ? -2.885 -9.015 -16.201 1.00 92.00 107 ARG A O 1
ATOM 784 N N . PRO A 1 108 ? -3.887 -8.472 -18.144 1.00 91.12 108 PRO A N 1
ATOM 785 C CA . PRO A 1 108 ? -5.061 -7.847 -17.528 1.00 91.12 108 PRO A CA 1
ATOM 786 C C . PRO A 1 108 ? -5.778 -8.760 -16.525 1.00 91.12 108 PRO A C 1
ATOM 788 O O . PRO A 1 108 ? -6.241 -8.288 -15.493 1.00 91.12 108 PRO A O 1
ATOM 791 N N . GLY A 1 109 ? -5.811 -10.077 -16.763 1.00 92.69 109 GLY A N 1
ATOM 792 C CA . GLY A 1 109 ? -6.425 -11.025 -15.825 1.00 92.69 109 GLY A CA 1
ATOM 793 C C . GLY A 1 109 ? -5.738 -11.065 -14.453 1.00 92.69 109 GLY A C 1
ATOM 794 O O . GLY A 1 109 ? -6.412 -11.126 -13.428 1.00 92.69 109 GLY A O 1
ATOM 795 N N . ILE A 1 110 ? -4.405 -10.970 -14.419 1.00 92.12 110 ILE A N 1
ATOM 796 C CA . ILE A 1 110 ? -3.632 -10.991 -13.166 1.00 92.12 110 ILE A CA 1
ATOM 797 C C . ILE A 1 110 ? -3.698 -9.619 -12.473 1.00 92.12 110 ILE A C 1
ATOM 799 O O . ILE A 1 110 ? -3.749 -9.555 -11.248 1.00 92.12 110 ILE A O 1
ATOM 803 N N . VAL A 1 111 ? -3.797 -8.528 -13.242 1.00 92.75 111 VAL A N 1
ATOM 804 C CA . VAL A 1 111 ? -4.071 -7.178 -12.713 1.00 92.75 111 VAL A CA 1
ATOM 805 C C . VAL A 1 111 ? -5.433 -7.114 -12.022 1.00 92.75 111 VAL A C 1
ATOM 807 O O . VAL A 1 111 ? -5.549 -6.605 -10.913 1.00 92.75 111 VAL A O 1
ATOM 810 N N . VAL A 1 112 ? -6.483 -7.667 -12.631 1.00 94.56 112 VAL A N 1
ATOM 811 C CA . VAL A 1 112 ? -7.797 -7.724 -11.975 1.00 94.56 112 VAL A CA 1
ATOM 812 C C . VAL A 1 112 ? -7.716 -8.556 -10.694 1.00 94.56 112 VAL A C 1
ATOM 814 O O . VAL A 1 112 ? -8.247 -8.143 -9.664 1.00 94.56 112 VAL A O 1
ATOM 817 N N . LEU A 1 113 ? -7.002 -9.686 -10.719 1.00 94.06 113 LEU A N 1
ATOM 818 C CA . LEU A 1 113 ? -6.802 -10.518 -9.534 1.00 94.06 113 LEU A CA 1
ATOM 819 C C . LEU A 1 113 ? -6.080 -9.766 -8.404 1.00 94.06 113 LEU A C 1
ATOM 821 O O . LEU A 1 113 ? -6.523 -9.839 -7.259 1.00 94.06 113 LEU A O 1
ATOM 825 N N . SER A 1 114 ? -5.015 -9.016 -8.698 1.00 94.19 114 SER A N 1
ATOM 826 C CA . SER A 1 114 ? -4.308 -8.227 -7.679 1.00 94.19 114 SER A CA 1
ATOM 827 C C . SER A 1 114 ? -5.214 -7.145 -7.076 1.00 94.19 114 SER A C 1
ATOM 829 O O . SER A 1 114 ? -5.229 -6.975 -5.857 1.00 94.19 114 SER A O 1
ATOM 831 N N . ILE A 1 115 ? -6.045 -6.477 -7.886 1.00 94.38 115 ILE A N 1
ATOM 832 C CA . ILE A 1 115 ? -7.026 -5.486 -7.414 1.00 94.38 115 ILE A CA 1
ATOM 833 C C . ILE A 1 115 ? -8.054 -6.146 -6.486 1.00 94.38 115 ILE A C 1
ATOM 835 O O . ILE A 1 115 ? -8.375 -5.600 -5.429 1.00 94.38 115 ILE A O 1
ATOM 839 N N . LEU A 1 116 ? -8.546 -7.339 -6.835 1.00 95.19 116 LEU A N 1
ATOM 840 C CA . LEU A 1 116 ? -9.467 -8.094 -5.980 1.00 95.19 116 LEU A CA 1
ATOM 841 C C . LEU A 1 116 ? -8.818 -8.468 -4.641 1.00 95.19 116 LEU A C 1
ATOM 843 O O . LEU A 1 116 ? -9.455 -8.317 -3.596 1.00 95.19 116 LEU A O 1
ATOM 847 N N . ILE A 1 117 ? -7.545 -8.881 -4.651 1.00 93.31 117 ILE A N 1
ATOM 848 C CA . ILE A 1 117 ? -6.776 -9.138 -3.425 1.00 93.31 117 ILE A CA 1
ATOM 849 C C . ILE A 1 117 ? -6.632 -7.846 -2.609 1.00 93.31 117 ILE A C 1
ATOM 851 O O . ILE A 1 117 ? -6.835 -7.881 -1.398 1.00 93.31 117 ILE A O 1
ATOM 855 N N . ALA A 1 118 ? -6.356 -6.700 -3.242 1.00 92.38 118 ALA A N 1
ATOM 856 C CA . ALA A 1 118 ? -6.247 -5.407 -2.561 1.00 92.38 118 ALA A CA 1
ATOM 857 C C . ALA A 1 118 ? -7.550 -5.027 -1.836 1.00 92.38 118 ALA A C 1
ATOM 859 O O . ALA A 1 118 ? -7.530 -4.627 -0.670 1.00 92.38 118 ALA A O 1
ATOM 860 N N . VAL A 1 119 ? -8.695 -5.186 -2.508 1.00 94.19 119 VAL A N 1
ATOM 861 C CA . VAL A 1 119 ? -10.024 -4.918 -1.937 1.00 94.19 119 VAL A CA 1
ATOM 862 C C . VAL A 1 119 ? -10.341 -5.882 -0.798 1.00 94.19 119 VAL A C 1
ATOM 864 O O . VAL A 1 119 ? -10.770 -5.441 0.270 1.00 94.19 119 VAL A O 1
ATOM 867 N N . ALA A 1 120 ? -10.082 -7.178 -0.976 1.00 91.44 120 ALA A N 1
ATOM 868 C CA . ALA A 1 120 ? -10.277 -8.172 0.075 1.00 91.44 120 ALA A CA 1
ATOM 869 C C . ALA A 1 120 ? -9.394 -7.888 1.304 1.00 91.44 120 ALA A C 1
ATOM 871 O O . ALA A 1 120 ? -9.884 -7.923 2.434 1.00 91.44 120 ALA A O 1
ATOM 872 N N . ALA A 1 121 ? -8.123 -7.536 1.088 1.00 88.56 121 ALA A N 1
ATOM 873 C CA . ALA A 1 121 ? -7.185 -7.166 2.141 1.00 88.56 121 ALA A CA 1
ATOM 874 C C . ALA A 1 121 ? -7.672 -5.933 2.911 1.00 88.56 121 ALA A C 1
ATOM 876 O O . ALA A 1 121 ? -7.733 -5.955 4.137 1.00 88.56 121 ALA A O 1
ATOM 877 N N . ALA A 1 122 ? -8.087 -4.875 2.212 1.00 90.25 122 ALA A N 1
ATOM 878 C CA . ALA A 1 122 ? -8.594 -3.660 2.843 1.00 90.25 122 ALA A CA 1
ATOM 879 C C . ALA A 1 122 ? -9.873 -3.910 3.664 1.00 90.25 122 ALA A C 1
ATOM 881 O O . ALA A 1 122 ? -10.001 -3.413 4.786 1.00 90.25 122 ALA A O 1
ATOM 882 N N . LEU A 1 123 ? -10.802 -4.718 3.141 1.00 90.75 123 LEU A N 1
ATOM 883 C CA . LEU A 1 123 ? -12.008 -5.130 3.864 1.00 90.75 123 LEU A CA 1
ATOM 884 C C . LEU A 1 123 ? -11.666 -5.920 5.128 1.00 90.75 123 LEU A C 1
ATOM 886 O O . LEU A 1 123 ? -12.210 -5.623 6.192 1.00 90.75 123 LEU A O 1
ATOM 890 N N . ALA A 1 124 ? -10.751 -6.887 5.031 1.00 86.12 124 ALA A N 1
ATOM 891 C CA . ALA A 1 124 ? -10.285 -7.660 6.175 1.00 86.12 124 ALA A CA 1
ATOM 892 C C . ALA A 1 124 ? -9.619 -6.755 7.224 1.00 86.12 124 ALA A C 1
ATOM 894 O O . ALA A 1 124 ? -9.956 -6.850 8.404 1.00 86.12 124 ALA A O 1
ATOM 895 N N . ALA A 1 125 ? -8.764 -5.816 6.806 1.00 82.44 125 ALA A N 1
ATOM 896 C CA . ALA A 1 125 ? -8.084 -4.870 7.695 1.00 82.44 125 ALA A CA 1
ATOM 897 C C . ALA A 1 125 ? -9.078 -4.088 8.550 1.00 82.44 125 ALA A C 1
ATOM 899 O O . ALA A 1 125 ? -8.986 -4.053 9.778 1.00 82.44 125 ALA A O 1
ATOM 900 N N . LEU A 1 126 ? -10.060 -3.479 7.882 1.00 85.56 126 LEU A N 1
ATOM 901 C CA . LEU A 1 126 ? -11.073 -2.651 8.520 1.00 85.56 126 LEU A CA 1
ATOM 902 C C . LEU A 1 126 ? -12.031 -3.503 9.352 1.00 85.56 126 LEU A C 1
ATOM 904 O O . LEU A 1 126 ? -12.426 -3.103 10.444 1.00 85.56 126 LEU A O 1
ATOM 908 N N . TRP A 1 127 ? -12.387 -4.698 8.885 1.00 86.00 127 TRP A N 1
ATOM 909 C CA . TRP A 1 127 ? -13.204 -5.620 9.665 1.00 86.00 127 TRP A CA 1
ATOM 910 C C . TRP A 1 127 ? -12.530 -5.988 10.979 1.00 86.00 127 TRP A C 1
ATOM 912 O O . TRP A 1 127 ? -13.138 -5.827 12.040 1.00 86.00 127 TRP A O 1
ATOM 922 N N . ILE A 1 128 ? -11.262 -6.391 10.937 1.00 81.06 128 ILE A N 1
ATOM 923 C CA . ILE A 1 128 ? -10.539 -6.783 12.141 1.00 81.06 128 ILE A CA 1
ATOM 924 C C . ILE A 1 128 ? -10.336 -5.574 13.062 1.00 81.06 128 ILE A C 1
ATOM 926 O O . ILE A 1 128 ? -10.686 -5.652 14.241 1.00 81.06 128 ILE A O 1
ATOM 930 N N . ALA A 1 129 ? -9.868 -4.441 12.531 1.00 76.69 129 ALA A N 1
ATOM 931 C CA . ALA A 1 129 ? -9.600 -3.237 13.317 1.00 76.69 129 ALA A CA 1
ATOM 932 C C . ALA A 1 129 ? -10.821 -2.743 14.119 1.00 76.69 129 ALA A C 1
ATOM 934 O O . ALA A 1 129 ? -10.660 -2.194 15.207 1.00 76.69 129 ALA A O 1
ATOM 935 N N . PHE A 1 130 ? -12.044 -2.954 13.614 1.00 77.62 130 PHE A N 1
ATOM 936 C CA . PHE A 1 130 ? -13.271 -2.460 14.251 1.00 77.62 130 PHE A CA 1
ATOM 937 C C . PHE A 1 130 ? -14.106 -3.530 14.970 1.00 77.62 130 PHE A C 1
ATOM 939 O O . PHE A 1 130 ? -14.961 -3.177 15.790 1.00 77.62 130 PHE A O 1
ATOM 946 N N . ARG A 1 131 ? -13.899 -4.826 14.697 1.00 76.81 131 ARG A N 1
ATOM 947 C CA . ARG A 1 131 ? -14.692 -5.919 15.299 1.00 76.81 131 ARG A CA 1
ATOM 948 C C . ARG A 1 131 ? -13.953 -6.705 16.376 1.00 76.81 131 ARG A C 1
ATOM 950 O O . ARG A 1 131 ? -14.608 -7.303 17.227 1.00 76.81 131 ARG A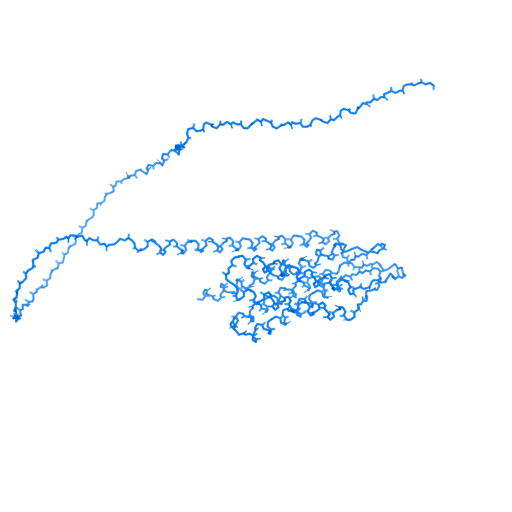 O 1
ATOM 957 N N . VAL A 1 132 ? -12.625 -6.692 16.379 1.00 72.00 132 VAL A N 1
ATOM 958 C CA . VAL A 1 132 ? -11.811 -7.557 17.239 1.00 72.00 132 VAL A CA 1
ATOM 959 C C . VAL A 1 132 ? -11.232 -6.765 18.414 1.00 72.00 132 VAL A C 1
ATOM 961 O O . VAL A 1 132 ? -10.772 -5.642 18.248 1.00 72.00 132 VAL A O 1
ATOM 964 N N . ARG A 1 133 ? -11.264 -7.337 19.629 1.00 67.50 133 ARG A N 1
ATOM 965 C CA . ARG A 1 133 ? -10.887 -6.636 20.879 1.00 67.50 133 ARG A CA 1
ATOM 966 C C . ARG A 1 133 ? -9.809 -7.320 21.726 1.00 67.50 133 ARG A C 1
ATOM 968 O O . ARG A 1 133 ? -9.528 -6.863 22.828 1.00 67.50 133 ARG A O 1
ATOM 975 N N . THR A 1 134 ? -9.205 -8.406 21.249 1.00 77.00 134 THR A N 1
ATOM 976 C CA . THR A 1 134 ? -8.249 -9.204 22.040 1.00 77.00 134 THR A CA 1
ATOM 977 C C . THR A 1 134 ? -6.857 -9.175 21.411 1.00 77.00 134 THR A C 1
ATOM 979 O O . THR A 1 134 ? -6.728 -9.413 20.213 1.00 77.00 134 THR A O 1
ATOM 982 N N . GLY A 1 135 ? -5.804 -8.970 22.213 1.00 73.94 135 GLY A N 1
ATOM 983 C CA . GLY A 1 135 ? -4.426 -8.796 21.720 1.00 73.94 135 GLY A CA 1
ATOM 984 C C . GLY A 1 135 ? -3.901 -9.929 20.826 1.00 73.94 135 GLY A C 1
ATOM 985 O O . GLY A 1 135 ? -3.275 -9.660 19.806 1.00 73.94 135 GLY A O 1
ATOM 986 N N . ARG A 1 136 ? -4.232 -11.196 21.125 1.00 77.94 136 ARG A N 1
ATOM 987 C CA . ARG A 1 136 ? -3.858 -12.350 20.275 1.00 77.94 136 ARG A CA 1
ATOM 988 C C . ARG A 1 136 ? -4.428 -12.255 18.859 1.00 77.94 136 ARG A C 1
ATOM 990 O O . ARG A 1 136 ? -3.743 -12.570 17.892 1.00 77.94 136 ARG A O 1
ATOM 997 N N . HIS A 1 137 ? -5.667 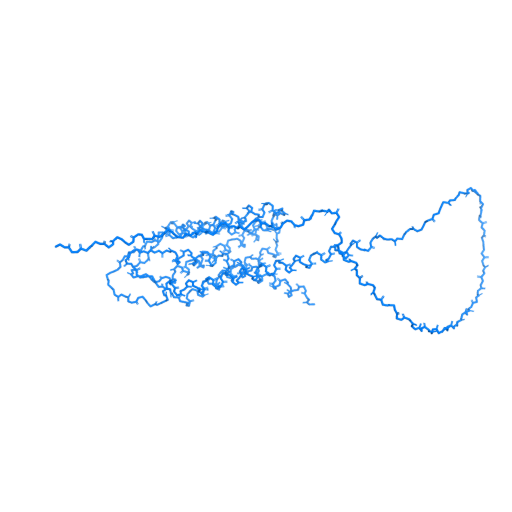-11.791 18.740 1.00 74.12 137 HIS A N 1
ATOM 998 C CA . HIS A 1 137 ? -6.312 -11.638 17.444 1.00 74.12 137 HIS A CA 1
ATOM 999 C C . HIS A 1 137 ? -5.759 -10.435 16.672 1.00 74.12 137 HIS A C 1
ATOM 1001 O O . HIS A 1 137 ? -5.740 -10.481 15.451 1.00 74.12 137 HIS A O 1
ATOM 1007 N N . VAL A 1 138 ? -5.264 -9.395 17.357 1.00 76.44 138 VAL A N 1
ATOM 1008 C CA . VAL A 1 138 ? -4.567 -8.274 16.704 1.00 76.44 138 VAL A CA 1
ATOM 1009 C C . VAL A 1 138 ? -3.280 -8.764 16.047 1.00 76.44 138 VAL A C 1
ATOM 1011 O O . VAL A 1 138 ? -3.064 -8.471 14.882 1.00 76.44 138 VAL A O 1
ATOM 1014 N N . VAL A 1 139 ? -2.470 -9.574 16.737 1.00 81.69 139 VAL A N 1
ATOM 1015 C CA . VAL A 1 139 ? -1.246 -10.148 16.144 1.00 81.69 139 VAL A CA 1
ATOM 1016 C C . VAL A 1 139 ? -1.573 -11.026 14.934 1.00 81.69 139 VAL A C 1
ATOM 1018 O O . VAL A 1 139 ? -0.974 -10.855 13.874 1.00 81.69 139 VAL A O 1
ATOM 1021 N N . ALA A 1 140 ? -2.552 -11.927 15.064 1.00 77.75 140 ALA A N 1
ATOM 1022 C CA . ALA A 1 140 ? -2.990 -12.772 13.954 1.00 77.75 140 ALA A CA 1
ATOM 1023 C C . ALA A 1 140 ? -3.483 -11.936 12.759 1.00 77.75 140 ALA A C 1
ATOM 1025 O O . ALA A 1 140 ? -3.133 -12.215 11.616 1.00 77.75 140 ALA A O 1
ATOM 1026 N N . ALA A 1 141 ? -4.236 -10.870 13.026 1.00 74.94 141 ALA A N 1
ATOM 1027 C CA . ALA A 1 141 ? -4.704 -9.947 12.006 1.00 74.94 141 ALA A CA 1
ATOM 1028 C C . ALA A 1 141 ? -3.571 -9.216 11.295 1.00 74.94 141 ALA A C 1
ATOM 1030 O O . ALA A 1 141 ? -3.595 -9.125 10.074 1.00 74.94 141 ALA A O 1
ATOM 1031 N N . SER A 1 142 ? -2.574 -8.730 12.036 1.00 80.75 142 SER A N 1
ATOM 1032 C CA . SER A 1 142 ? -1.400 -8.069 11.466 1.00 80.75 142 SER A CA 1
ATOM 1033 C C . SER A 1 142 ? -0.654 -8.985 10.501 1.00 80.75 142 SER A C 1
ATOM 1035 O O . SER A 1 142 ? -0.254 -8.541 9.430 1.00 80.75 142 SER A O 1
ATOM 1037 N N . LEU A 1 143 ? -0.501 -10.267 10.851 1.00 84.06 143 LEU A N 1
ATOM 1038 C CA . LEU A 1 143 ? 0.158 -11.260 9.998 1.00 84.06 143 LEU A CA 1
ATOM 1039 C C . LEU A 1 143 ? -0.650 -11.552 8.732 1.00 84.06 143 LEU A C 1
ATOM 1041 O O . LEU A 1 143 ? -0.091 -11.550 7.639 1.00 84.06 143 LEU A O 1
ATOM 1045 N N . VAL A 1 144 ? -1.965 -11.754 8.865 1.00 81.62 144 VAL A N 1
ATOM 1046 C CA . VAL A 1 144 ? -2.863 -11.951 7.715 1.00 81.62 144 VAL A CA 1
ATOM 1047 C C . VAL A 1 144 ? -2.842 -10.726 6.803 1.00 81.62 144 VAL A C 1
ATOM 1049 O O . VAL A 1 144 ? -2.767 -10.863 5.586 1.00 81.62 144 VAL A O 1
ATOM 1052 N N . MET A 1 145 ? -2.848 -9.527 7.383 1.00 81.00 145 MET A N 1
ATOM 1053 C CA . MET A 1 145 ? -2.762 -8.277 6.639 1.00 81.00 145 MET A CA 1
ATOM 1054 C C . MET A 1 145 ? -1.431 -8.121 5.915 1.00 81.00 145 MET A C 1
ATOM 1056 O O . MET A 1 145 ? -1.431 -7.780 4.736 1.00 81.00 145 MET A O 1
ATOM 1060 N N . ALA A 1 146 ? -0.312 -8.411 6.580 1.00 85.31 146 ALA A N 1
ATOM 1061 C CA . ALA A 1 146 ? 1.002 -8.393 5.952 1.00 85.31 146 ALA A CA 1
ATOM 1062 C C . ALA A 1 146 ? 1.059 -9.382 4.781 1.00 85.31 146 ALA A C 1
ATOM 1064 O O . ALA A 1 146 ? 1.428 -9.000 3.676 1.00 85.31 146 ALA A O 1
ATOM 1065 N N . ALA A 1 147 ? 0.603 -10.622 4.986 1.00 87.31 147 ALA A N 1
ATOM 1066 C CA . ALA A 1 147 ? 0.542 -11.630 3.932 1.00 87.31 147 ALA A CA 1
ATOM 1067 C C . ALA A 1 147 ? -0.342 -11.190 2.754 1.00 87.31 147 ALA A C 1
ATOM 1069 O O . ALA A 1 147 ? 0.035 -11.394 1.605 1.00 87.31 147 ALA A O 1
ATOM 1070 N N . ALA A 1 148 ? -1.483 -10.549 3.017 1.00 84.25 148 ALA A N 1
ATOM 1071 C CA . ALA A 1 148 ? -2.386 -10.070 1.975 1.00 84.25 148 ALA A CA 1
ATOM 1072 C C . ALA A 1 148 ? -1.794 -8.897 1.172 1.00 84.25 148 ALA A C 1
ATOM 1074 O O . ALA A 1 148 ? -1.884 -8.891 -0.056 1.00 84.25 148 ALA A O 1
ATOM 1075 N N . VAL A 1 149 ? -1.152 -7.932 1.840 1.00 85.31 149 VAL A N 1
ATOM 1076 C CA . VAL A 1 149 ? -0.485 -6.793 1.183 1.00 85.31 149 VAL A CA 1
ATOM 1077 C C . VAL A 1 149 ? 0.708 -7.273 0.354 1.00 85.31 149 VAL A C 1
ATOM 1079 O O . VAL A 1 149 ? 0.810 -6.922 -0.822 1.00 85.31 149 VAL A O 1
ATOM 1082 N N . CYS A 1 150 ? 1.552 -8.145 0.916 1.00 91.00 150 CYS A N 1
ATOM 1083 C CA . CYS A 1 150 ? 2.642 -8.783 0.180 1.00 91.00 150 CYS A CA 1
ATOM 1084 C C . CYS A 1 150 ? 2.114 -9.610 -1.000 1.00 91.00 150 CYS A C 1
ATOM 1086 O O . CYS A 1 150 ? 2.641 -9.523 -2.105 1.00 91.00 150 CYS A O 1
ATOM 1088 N N . GLY A 1 151 ? 1.048 -10.383 -0.785 1.00 89.81 151 GLY A N 1
ATOM 1089 C CA . GLY A 1 151 ? 0.414 -11.207 -1.809 1.00 89.81 151 GLY A CA 1
ATOM 1090 C C . GLY A 1 151 ? -0.097 -10.379 -2.983 1.00 89.81 151 GLY A C 1
ATOM 1091 O O . GLY A 1 151 ? 0.173 -10.732 -4.129 1.00 89.81 151 GLY A O 1
ATOM 1092 N N . MET A 1 152 ? -0.761 -9.249 -2.722 1.00 92.62 152 MET A N 1
ATOM 1093 C CA . MET A 1 152 ? -1.174 -8.316 -3.773 1.00 92.62 152 MET A CA 1
ATOM 1094 C C . MET A 1 152 ? 0.031 -7.809 -4.567 1.00 92.62 152 MET A C 1
ATOM 1096 O O . MET A 1 152 ? 0.029 -7.910 -5.794 1.00 92.62 152 MET A O 1
ATOM 1100 N N . HIS A 1 153 ? 1.064 -7.329 -3.868 1.00 93.19 153 HIS A N 1
ATOM 1101 C CA . HIS A 1 153 ? 2.268 -6.783 -4.488 1.00 93.19 153 HIS A CA 1
ATOM 1102 C C . HIS A 1 153 ? 2.941 -7.801 -5.414 1.00 93.19 153 HIS A C 1
ATOM 1104 O O . HIS A 1 153 ? 3.165 -7.517 -6.588 1.00 93.19 153 HIS A O 1
ATOM 1110 N N . TYR A 1 154 ? 3.205 -9.013 -4.922 1.00 91.88 154 TYR A N 1
ATOM 1111 C CA . TYR A 1 154 ? 3.854 -10.046 -5.728 1.00 91.88 154 TYR A CA 1
ATOM 1112 C C . TYR A 1 154 ? 2.956 -10.576 -6.849 1.00 91.88 154 TYR A C 1
ATOM 1114 O O . TYR A 1 154 ? 3.458 -10.896 -7.923 1.00 91.88 154 TYR A O 1
ATOM 1122 N N . THR A 1 155 ? 1.633 -10.610 -6.656 1.00 91.94 155 THR A N 1
ATOM 1123 C CA . THR A 1 155 ? 0.690 -10.961 -7.732 1.00 91.94 155 THR A CA 1
ATOM 1124 C C . THR A 1 155 ? 0.726 -9.924 -8.852 1.00 91.94 155 THR A C 1
ATOM 1126 O O . THR A 1 155 ? 0.755 -10.277 -10.028 1.00 91.94 155 THR A O 1
ATOM 1129 N N . ALA A 1 156 ? 0.765 -8.637 -8.509 1.00 89.44 156 ALA A N 1
ATOM 1130 C CA . ALA A 1 156 ? 0.861 -7.566 -9.491 1.00 89.44 156 ALA A CA 1
ATOM 1131 C C . ALA A 1 156 ? 2.233 -7.533 -10.191 1.00 89.44 156 ALA A C 1
ATOM 1133 O O . ALA A 1 156 ? 2.291 -7.365 -11.409 1.00 89.44 156 ALA A O 1
ATOM 1134 N N . MET A 1 157 ? 3.324 -7.808 -9.470 1.00 90.31 157 MET A N 1
ATOM 1135 C CA . MET A 1 157 ? 4.643 -8.017 -10.079 1.00 90.31 157 MET A CA 1
ATOM 1136 C C . MET A 1 157 ? 4.630 -9.204 -11.052 1.00 90.31 157 MET A C 1
ATOM 1138 O O . MET A 1 157 ? 5.129 -9.083 -12.164 1.00 90.31 157 MET A O 1
ATOM 1142 N N . ALA A 1 158 ? 3.975 -10.317 -10.704 1.00 88.88 158 ALA A N 1
ATOM 1143 C CA . ALA A 1 158 ? 3.812 -11.468 -11.598 1.00 88.88 158 ALA A CA 1
ATOM 1144 C C . ALA A 1 158 ? 2.938 -11.173 -12.836 1.00 88.88 158 ALA A C 1
ATOM 1146 O O . ALA A 1 158 ? 3.022 -11.884 -13.838 1.00 88.88 158 ALA A O 1
ATOM 1147 N N . ALA A 1 159 ? 2.101 -10.129 -12.793 1.00 87.69 159 ALA A N 1
ATOM 1148 C CA . ALA A 1 159 ? 1.351 -9.652 -13.955 1.00 87.69 159 ALA A CA 1
ATOM 1149 C C . ALA A 1 159 ? 2.226 -8.889 -14.959 1.00 87.69 159 ALA A C 1
ATOM 1151 O O . ALA A 1 159 ? 1.801 -8.699 -16.100 1.00 87.69 159 ALA A O 1
ATOM 1152 N N . THR A 1 160 ? 3.395 -8.424 -14.519 1.00 86.38 160 THR A N 1
ATOM 1153 C CA . THR A 1 160 ? 4.275 -7.526 -15.261 1.00 86.38 160 THR A CA 1
ATOM 1154 C C . THR A 1 160 ? 5.186 -8.330 -16.178 1.00 86.38 160 THR A C 1
ATOM 1156 O O . THR A 1 160 ? 5.845 -9.277 -15.753 1.00 86.38 160 THR A O 1
ATOM 1159 N N . GLN A 1 161 ? 5.224 -7.959 -17.451 1.00 84.19 161 GLN A N 1
ATOM 1160 C CA . GLN A 1 161 ? 6.093 -8.549 -18.457 1.00 84.19 161 GLN A CA 1
ATOM 1161 C C . GLN A 1 161 ? 7.030 -7.462 -18.971 1.00 84.19 161 GLN A C 1
ATOM 1163 O O . GLN A 1 161 ? 6.580 -6.428 -19.459 1.00 84.19 161 GLN A O 1
ATOM 1168 N N . VAL A 1 162 ? 8.331 -7.703 -18.849 1.00 81.62 162 VAL A N 1
ATOM 1169 C CA . VAL A 1 162 ? 9.367 -6.788 -19.327 1.00 81.62 162 VAL A CA 1
ATOM 1170 C C . VAL A 1 162 ? 9.939 -7.370 -20.613 1.00 81.62 162 VAL A C 1
ATOM 1172 O O . VAL A 1 162 ? 10.459 -8.486 -20.608 1.00 81.62 162 VAL A O 1
ATOM 1175 N N . GLN A 1 163 ? 9.813 -6.647 -21.723 1.00 79.31 163 GLN A N 1
ATOM 1176 C CA . GLN A 1 163 ? 10.533 -6.950 -22.958 1.00 79.31 163 GLN A CA 1
ATOM 1177 C C . GLN A 1 163 ? 11.686 -5.957 -23.115 1.00 79.31 163 GLN A C 1
ATOM 1179 O O . GLN A 1 163 ? 11.464 -4.748 -23.106 1.00 79.31 163 GLN A O 1
ATOM 1184 N N . ALA A 1 164 ? 12.911 -6.464 -23.272 1.00 75.44 164 ALA A N 1
ATOM 1185 C CA . ALA A 1 164 ? 14.068 -5.632 -23.590 1.00 75.44 164 ALA A CA 1
ATOM 1186 C C . ALA A 1 164 ? 13.867 -4.962 -24.960 1.00 75.44 164 ALA A C 1
ATOM 1188 O O . ALA A 1 164 ? 13.516 -5.629 -25.936 1.00 75.44 164 ALA A O 1
ATOM 1189 N N . GLY A 1 165 ? 14.055 -3.644 -25.020 1.00 66.44 165 GLY A N 1
ATOM 1190 C CA . GLY A 1 165 ? 14.019 -2.884 -26.268 1.00 66.44 165 GLY A CA 1
ATOM 1191 C C . GLY A 1 165 ? 15.410 -2.800 -26.909 1.00 66.44 165 GLY A C 1
ATOM 1192 O O . GLY A 1 165 ? 16.412 -2.941 -26.206 1.00 66.44 165 GLY A O 1
ATOM 1193 N N . PRO A 1 166 ? 15.512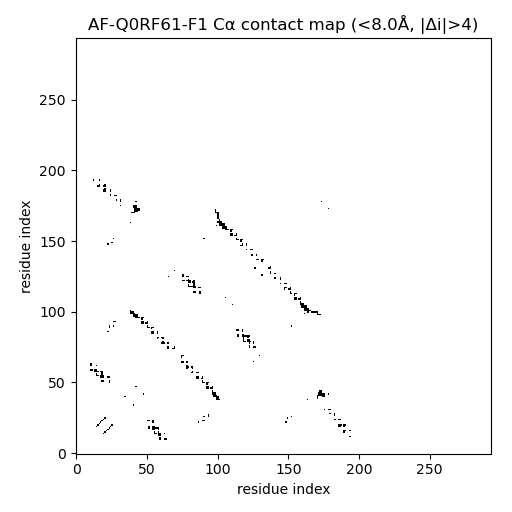 -2.572 -28.230 1.00 57.44 166 PRO A N 1
ATOM 1194 C CA . PRO A 1 166 ? 16.796 -2.324 -28.869 1.00 57.44 166 PRO A CA 1
ATOM 1195 C C . PRO A 1 166 ? 17.326 -0.935 -28.475 1.00 57.44 166 PRO A C 1
ATOM 1197 O O . PRO A 1 166 ? 16.803 0.066 -28.949 1.00 57.44 166 PRO A O 1
ATOM 1200 N N . GLY A 1 167 ? 18.373 -0.904 -27.644 1.00 56.56 167 GLY A N 1
ATOM 1201 C CA . GLY A 1 167 ? 19.345 0.194 -27.538 1.00 56.56 167 GLY A CA 1
ATOM 1202 C C . GLY A 1 167 ? 18.920 1.485 -26.813 1.00 56.56 167 GLY A C 1
ATOM 1203 O O . GLY A 1 167 ? 17.928 2.129 -27.135 1.00 56.56 167 GLY A O 1
ATOM 1204 N N . ASP A 1 168 ? 19.774 1.898 -25.876 1.00 51.50 168 ASP A N 1
ATOM 1205 C CA . ASP A 1 168 ? 20.241 3.283 -25.687 1.00 51.50 168 ASP A CA 1
ATOM 1206 C C . ASP A 1 168 ? 19.243 4.380 -25.290 1.00 51.50 168 ASP A C 1
ATOM 1208 O O . ASP A 1 168 ? 19.512 5.569 -25.466 1.00 51.50 168 ASP A O 1
ATOM 1212 N N . SER A 1 169 ? 18.115 4.034 -24.675 1.00 53.81 169 SER A N 1
ATOM 1213 C CA . SER A 1 169 ? 17.393 5.040 -23.892 1.00 53.81 169 SER A CA 1
ATOM 1214 C C . SER A 1 169 ? 18.122 5.200 -22.561 1.00 53.81 169 SER A C 1
ATOM 1216 O O . SER A 1 169 ? 17.959 4.351 -21.685 1.00 53.81 169 SER A O 1
ATOM 1218 N N . GLU A 1 170 ? 18.933 6.255 -22.396 1.00 56.97 170 GLU A N 1
ATOM 1219 C CA . GLU A 1 170 ? 19.352 6.702 -21.062 1.00 56.97 170 GLU A CA 1
ATOM 1220 C C . GLU A 1 170 ? 18.075 6.895 -20.247 1.00 56.97 170 GLU A C 1
ATOM 1222 O O . GLU A 1 170 ? 17.361 7.887 -20.398 1.00 56.97 170 GLU A O 1
ATOM 1227 N N . ALA A 1 171 ? 17.726 5.900 -19.435 1.00 60.34 171 ALA A N 1
ATOM 1228 C CA . ALA A 1 171 ? 16.568 5.993 -18.578 1.00 60.34 171 ALA A CA 1
ATOM 1229 C C . ALA A 1 171 ? 16.797 7.214 -17.678 1.00 60.34 171 ALA A C 1
ATOM 1231 O O . ALA A 1 171 ? 17.736 7.251 -16.886 1.00 60.34 171 ALA A O 1
ATOM 1232 N N . VAL A 1 172 ? 15.992 8.259 -17.856 1.00 69.94 172 VAL A N 1
ATOM 1233 C CA . VAL A 1 172 ? 16.058 9.454 -17.018 1.00 69.94 172 VAL A CA 1
ATOM 1234 C C . VAL A 1 172 ? 15.364 9.110 -15.708 1.00 69.94 172 VAL A C 1
ATOM 1236 O O . VAL A 1 172 ? 14.207 8.695 -15.685 1.00 69.94 172 VAL A O 1
ATOM 1239 N N . GLY A 1 173 ? 16.088 9.238 -14.604 1.00 79.00 173 GLY A N 1
ATOM 1240 C CA . GLY A 1 173 ? 15.566 8.918 -13.283 1.00 79.00 173 GLY A CA 1
ATOM 1241 C C . GLY A 1 173 ? 16.664 8.563 -12.294 1.00 79.00 173 GLY A C 1
ATOM 1242 O O . GLY A 1 173 ? 17.856 8.554 -12.619 1.00 79.00 173 GLY A O 1
ATOM 1243 N N . THR A 1 174 ? 16.239 8.276 -11.071 1.00 82.81 174 THR A N 1
ATOM 1244 C CA . THR A 1 174 ? 17.115 7.916 -9.958 1.00 82.81 174 THR A CA 1
ATOM 1245 C C . THR A 1 174 ? 17.383 6.419 -9.965 1.00 82.81 174 THR A C 1
ATOM 1247 O O . THR A 1 174 ? 16.465 5.618 -10.139 1.00 82.81 174 THR A O 1
ATOM 1250 N N . ASP A 1 175 ? 18.640 6.038 -9.778 1.00 86.44 175 ASP A N 1
ATOM 1251 C CA . ASP A 1 175 ? 19.033 4.641 -9.660 1.00 86.44 175 ASP A CA 1
ATOM 1252 C C . ASP A 1 175 ? 18.511 4.018 -8.342 1.00 86.44 175 ASP A C 1
ATOM 1254 O O . ASP A 1 175 ? 18.297 4.724 -7.347 1.00 86.44 175 ASP A O 1
ATOM 1258 N N . PRO A 1 176 ? 18.306 2.688 -8.284 1.00 86.06 176 PRO A N 1
ATOM 1259 C CA . PRO A 1 176 ? 17.727 2.033 -7.114 1.00 86.06 176 PRO A CA 1
ATOM 1260 C C . PRO A 1 176 ? 18.617 2.159 -5.869 1.00 86.06 176 PRO A C 1
ATOM 1262 O O . PRO A 1 176 ? 18.108 2.167 -4.749 1.00 86.06 176 PRO A O 1
ATOM 1265 N N . ILE A 1 177 ? 19.939 2.272 -6.055 1.00 87.44 177 ILE A N 1
ATOM 1266 C CA . ILE A 1 177 ? 20.921 2.374 -4.968 1.00 87.44 177 ILE A CA 1
ATOM 1267 C C . ILE A 1 177 ? 20.789 3.729 -4.265 1.00 87.44 177 ILE A C 1
ATOM 1269 O O . ILE A 1 177 ? 20.788 3.771 -3.036 1.00 87.44 177 ILE A O 1
ATOM 1273 N N . SER A 1 178 ? 20.601 4.813 -5.018 1.00 88.06 178 SER A N 1
ATOM 1274 C CA . SER A 1 178 ? 20.340 6.156 -4.487 1.00 88.06 178 SER A CA 1
ATOM 1275 C C . SER A 1 178 ? 18.932 6.302 -3.897 1.00 88.06 178 SER A C 1
ATOM 1277 O O . SER A 1 178 ? 18.746 7.029 -2.920 1.00 88.06 178 SER A O 1
ATOM 1279 N N . LEU A 1 179 ? 17.931 5.601 -4.445 1.00 88.38 179 LEU A N 1
ATOM 1280 C CA . LEU A 1 179 ? 16.553 5.645 -3.938 1.00 88.38 179 LEU A CA 1
ATOM 1281 C C . LEU A 1 179 ? 16.380 4.873 -2.616 1.00 88.38 179 LEU A C 1
ATOM 1283 O O . LEU A 1 179 ? 15.636 5.308 -1.733 1.00 88.38 179 LEU A O 1
ATOM 1287 N N . ALA A 1 180 ? 17.084 3.750 -2.454 1.00 90.50 180 ALA A N 1
ATOM 1288 C CA . ALA A 1 180 ? 17.014 2.891 -1.273 1.00 90.50 180 ALA A CA 1
ATOM 1289 C C . ALA A 1 180 ? 17.171 3.617 0.077 1.00 90.50 180 ALA A C 1
ATOM 1291 O O . 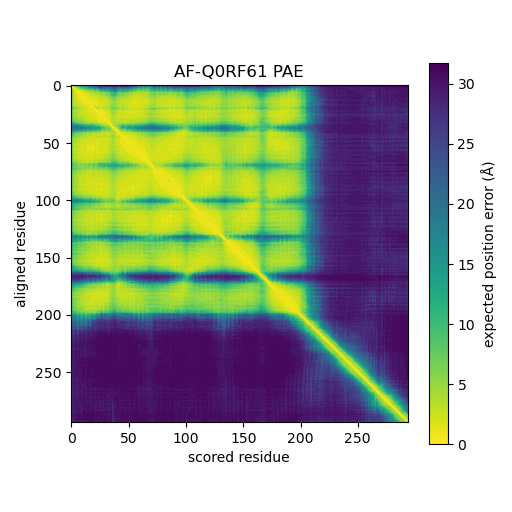ALA A 1 180 ? 16.292 3.452 0.930 1.00 90.50 180 ALA A O 1
ATOM 1292 N N . PRO A 1 181 ? 18.214 4.438 0.318 1.00 91.38 181 PRO A N 1
ATOM 1293 C CA . PRO A 1 181 ? 18.365 5.129 1.594 1.00 91.38 181 PRO A CA 1
ATOM 1294 C C . PRO A 1 181 ? 17.213 6.101 1.869 1.00 91.38 181 PRO A C 1
ATOM 1296 O O . PRO A 1 181 ? 16.782 6.203 3.014 1.00 91.38 181 PRO A O 1
ATOM 1299 N N . ILE A 1 182 ? 16.664 6.763 0.844 1.00 90.94 182 ILE A N 1
ATOM 1300 C CA . ILE A 1 182 ? 15.532 7.692 0.994 1.00 90.94 182 ILE A CA 1
ATOM 1301 C C . ILE A 1 182 ? 14.291 6.934 1.477 1.00 90.94 182 ILE A C 1
ATOM 1303 O O . ILE A 1 182 ? 13.669 7.321 2.469 1.00 90.94 182 ILE A O 1
ATOM 1307 N N . VAL A 1 183 ? 13.961 5.821 0.816 1.00 90.81 183 VAL A N 1
ATOM 1308 C CA . VAL A 1 183 ? 12.820 4.971 1.192 1.00 90.81 183 VAL A CA 1
ATOM 1309 C C . VAL A 1 183 ? 13.002 4.416 2.605 1.00 90.81 183 VAL A C 1
ATOM 1311 O O . VAL A 1 183 ? 12.071 4.482 3.407 1.00 90.81 183 VAL A O 1
ATOM 1314 N N . CYS A 1 184 ? 14.203 3.937 2.944 1.00 90.75 184 CYS A N 1
ATOM 1315 C CA . CYS A 1 184 ? 14.527 3.446 4.284 1.00 90.75 184 CYS A CA 1
ATOM 1316 C C . CYS A 1 184 ? 14.361 4.533 5.350 1.00 90.75 184 CYS A C 1
ATOM 1318 O O . CYS A 1 184 ? 13.716 4.289 6.368 1.00 90.75 184 CYS A O 1
ATOM 1320 N N . VAL A 1 185 ? 14.893 5.739 5.127 1.00 93.00 185 VAL A N 1
ATOM 1321 C CA . VAL A 1 185 ? 14.760 6.856 6.074 1.00 93.00 185 VAL A CA 1
ATOM 1322 C C . VAL A 1 185 ? 13.290 7.193 6.302 1.00 93.00 185 VAL A C 1
ATOM 1324 O O . VAL A 1 185 ? 12.880 7.329 7.454 1.00 93.00 185 VAL A O 1
ATOM 1327 N N . ILE A 1 186 ? 12.475 7.268 5.248 1.00 90.50 186 ILE A N 1
ATOM 1328 C CA . ILE A 1 186 ? 11.033 7.523 5.378 1.00 90.50 186 ILE A CA 1
ATOM 1329 C C . ILE A 1 186 ? 10.357 6.396 6.173 1.00 90.50 186 ILE A C 1
ATOM 1331 O O . ILE A 1 186 ? 9.638 6.677 7.133 1.00 90.50 186 ILE A O 1
ATOM 1335 N N . ALA A 1 187 ? 10.627 5.133 5.834 1.00 89.31 187 ALA A N 1
ATOM 1336 C CA . ALA A 1 187 ? 10.042 3.966 6.494 1.00 89.31 187 ALA A CA 1
ATOM 1337 C C . ALA A 1 187 ? 10.370 3.923 7.996 1.00 89.31 187 ALA A C 1
ATOM 1339 O O . ALA A 1 187 ? 9.472 3.818 8.836 1.00 89.31 187 ALA A O 1
ATOM 1340 N N . PHE A 1 188 ? 11.652 4.066 8.348 1.00 90.12 188 PHE A N 1
ATOM 1341 C CA . PHE A 1 188 ? 12.101 4.088 9.740 1.00 90.12 188 PHE A CA 1
ATOM 1342 C C . PHE A 1 188 ? 11.590 5.315 10.495 1.00 90.12 188 PHE A C 1
ATOM 1344 O O . PHE A 1 188 ? 11.213 5.184 11.658 1.00 90.12 188 PHE A O 1
ATOM 1351 N N . SER A 1 189 ? 11.509 6.484 9.854 1.00 90.50 189 SER A N 1
ATOM 1352 C CA . SER A 1 189 ? 10.953 7.686 10.489 1.00 90.50 189 SER A CA 1
ATOM 1353 C C . SER A 1 189 ? 9.475 7.503 10.823 1.00 90.50 189 SER A C 1
ATOM 1355 O O . SER A 1 189 ? 9.050 7.802 11.939 1.00 90.50 189 SER A O 1
ATOM 1357 N N . VAL A 1 190 ? 8.687 6.952 9.893 1.00 89.06 190 VAL A N 1
ATOM 1358 C CA . VAL A 1 190 ? 7.272 6.646 10.139 1.00 89.06 190 VAL A CA 1
ATOM 1359 C C . VAL A 1 190 ? 7.139 5.617 11.261 1.00 89.06 190 VAL A C 1
ATOM 1361 O O . VAL A 1 190 ? 6.355 5.827 12.186 1.00 89.06 190 VAL A O 1
ATOM 1364 N N . LEU A 1 191 ? 7.937 4.546 11.237 1.00 88.19 191 LEU A N 1
ATOM 1365 C CA . LEU A 1 191 ? 7.940 3.535 12.295 1.00 88.19 191 LEU A CA 1
ATOM 1366 C C . LEU A 1 191 ? 8.275 4.141 13.667 1.00 88.19 191 LEU A C 1
ATOM 1368 O O . LEU A 1 191 ? 7.585 3.858 14.646 1.00 88.19 191 LEU A O 1
ATOM 1372 N N . ALA A 1 192 ? 9.283 5.013 13.742 1.00 87.44 192 ALA A N 1
ATOM 1373 C CA . ALA A 1 192 ? 9.667 5.697 14.973 1.00 87.44 192 ALA A CA 1
ATOM 1374 C C . ALA A 1 192 ? 8.534 6.583 15.513 1.00 87.44 192 ALA A C 1
ATOM 1376 O O . ALA A 1 192 ? 8.226 6.526 16.704 1.00 87.44 192 ALA A O 1
ATOM 1377 N N . VAL A 1 193 ? 7.854 7.344 14.646 1.00 86.19 193 VAL A N 1
ATOM 1378 C CA . VAL A 1 193 ? 6.683 8.154 15.028 1.00 86.19 193 VAL A CA 1
ATOM 1379 C C . VAL A 1 193 ? 5.549 7.271 15.554 1.00 86.19 193 VAL A C 1
ATOM 1381 O O . VAL A 1 193 ? 4.912 7.608 16.554 1.00 86.19 193 VAL A O 1
ATOM 1384 N N . VAL A 1 194 ? 5.303 6.118 14.932 1.00 84.31 194 VAL A N 1
ATOM 1385 C CA . VAL A 1 194 ? 4.275 5.162 15.377 1.00 84.31 194 VAL A CA 1
ATOM 1386 C C . VAL A 1 194 ? 4.609 4.587 16.747 1.00 84.31 194 VAL A C 1
ATOM 1388 O O . VAL A 1 194 ? 3.749 4.567 17.623 1.00 84.31 194 VAL A O 1
ATOM 1391 N N . ILE A 1 195 ? 5.857 4.173 16.965 1.00 85.06 195 ILE A N 1
ATOM 1392 C CA . ILE A 1 195 ? 6.308 3.661 18.263 1.00 85.06 195 ILE A CA 1
ATOM 1393 C C . ILE A 1 195 ? 6.192 4.755 19.327 1.00 85.06 195 ILE A C 1
ATOM 1395 O O . ILE A 1 195 ? 5.630 4.514 20.391 1.00 85.06 195 ILE A O 1
ATOM 1399 N N . PHE A 1 196 ? 6.650 5.973 19.036 1.00 84.38 196 PHE A N 1
ATOM 1400 C CA . PHE A 1 196 ? 6.595 7.084 19.983 1.00 84.38 196 PHE A CA 1
ATOM 1401 C C . PHE A 1 196 ? 5.155 7.467 20.348 1.00 84.38 196 PHE A C 1
ATOM 1403 O O . PHE A 1 196 ? 4.838 7.655 21.521 1.00 84.38 196 PHE A O 1
ATOM 1410 N N . THR A 1 197 ? 4.255 7.532 19.365 1.00 80.25 197 THR A N 1
ATOM 1411 C CA . THR A 1 197 ? 2.832 7.826 19.607 1.00 80.25 197 THR A CA 1
ATOM 1412 C C . THR A 1 197 ? 2.122 6.694 20.347 1.00 80.25 197 THR A C 1
ATOM 1414 O O . THR A 1 197 ? 1.304 6.969 21.227 1.00 80.25 197 THR A O 1
ATOM 1417 N N . ALA A 1 198 ? 2.461 5.434 20.063 1.00 76.19 198 ALA A N 1
ATOM 1418 C CA . ALA A 1 198 ? 1.948 4.284 20.800 1.00 76.19 198 ALA A CA 1
ATOM 1419 C C . ALA A 1 198 ? 2.416 4.295 22.265 1.00 76.19 198 ALA A C 1
ATOM 1421 O O . ALA A 1 198 ? 1.595 4.140 23.167 1.00 76.19 198 ALA A O 1
ATOM 1422 N N . LEU A 1 199 ? 3.705 4.542 22.516 1.00 78.44 199 LEU A N 1
ATOM 1423 C CA . LEU A 1 199 ? 4.266 4.632 23.867 1.00 78.44 199 LEU A CA 1
ATOM 1424 C C . LEU A 1 199 ? 3.700 5.830 24.641 1.00 78.44 199 LEU A C 1
ATOM 1426 O O . LEU A 1 199 ? 3.284 5.669 25.786 1.00 78.44 199 LEU A O 1
ATOM 1430 N N . GLY A 1 200 ? 3.594 7.001 24.007 1.00 71.44 200 GLY A N 1
ATOM 1431 C CA . GLY A 1 200 ? 2.958 8.180 24.600 1.00 71.44 200 GLY A CA 1
ATOM 1432 C C . GLY A 1 200 ? 1.499 7.918 24.996 1.00 71.44 200 GLY A C 1
ATOM 1433 O O . GLY A 1 200 ? 1.084 8.244 26.109 1.00 71.44 200 GLY A O 1
ATOM 1434 N N . GLY A 1 201 ? 0.736 7.224 24.145 1.00 59.75 201 GLY A N 1
ATOM 1435 C CA . GLY A 1 201 ? -0.634 6.802 24.456 1.00 59.75 201 GLY A CA 1
ATOM 1436 C C . GLY A 1 201 ? -0.726 5.796 25.613 1.00 59.75 201 GLY A C 1
ATOM 1437 O O . GLY A 1 201 ? -1.655 5.868 26.423 1.00 59.75 201 GLY A O 1
ATOM 1438 N N . VAL A 1 202 ? 0.249 4.888 25.744 1.00 56.69 202 VAL A N 1
ATOM 1439 C CA . VAL A 1 202 ? 0.350 3.960 26.887 1.00 56.69 202 VAL A CA 1
ATOM 1440 C C . VAL A 1 202 ? 0.642 4.719 28.186 1.00 56.69 202 VAL A C 1
ATOM 1442 O O . VAL A 1 202 ? 0.033 4.413 29.213 1.00 56.69 202 VAL A O 1
ATOM 1445 N N . THR A 1 203 ? 1.498 5.747 28.147 1.00 54.09 203 THR A N 1
ATOM 1446 C CA . THR A 1 203 ? 1.819 6.551 29.339 1.00 54.09 203 THR A CA 1
ATOM 1447 C C . THR A 1 203 ? 0.632 7.371 29.855 1.00 54.09 203 THR A C 1
ATOM 1449 O O . THR A 1 203 ? 0.401 7.403 31.064 1.00 54.09 203 THR A O 1
ATOM 1452 N N . GLU A 1 204 ? -0.195 7.949 28.974 1.00 54.69 204 GLU A N 1
ATOM 1453 C CA . GLU A 1 204 ? -1.411 8.666 29.399 1.00 54.69 204 GLU A CA 1
ATOM 1454 C C . GLU A 1 204 ? -2.493 7.713 29.940 1.00 54.69 204 GLU A C 1
ATOM 1456 O O . GLU A 1 204 ? -3.165 8.014 30.930 1.00 54.69 204 GLU A O 1
ATOM 1461 N N . SER A 1 205 ? -2.621 6.520 29.346 1.00 50.25 205 SER A N 1
ATOM 1462 C CA . SER A 1 205 ? -3.595 5.502 29.769 1.00 50.25 205 SER A CA 1
ATOM 1463 C C . SER A 1 205 ? -3.283 4.917 31.157 1.00 50.25 205 SER A C 1
ATOM 1465 O O . SER A 1 205 ? -4.201 4.606 31.918 1.00 50.25 205 SER A O 1
ATOM 1467 N N . GLY A 1 206 ? -1.998 4.807 31.522 1.00 43.66 206 GLY A N 1
ATOM 1468 C CA . GLY A 1 206 ? -1.565 4.384 32.860 1.00 43.66 206 GLY A CA 1
ATOM 1469 C C . GLY A 1 206 ? -1.834 5.429 33.951 1.00 43.66 206 GLY A C 1
ATOM 1470 O O . GLY A 1 206 ? -2.196 5.073 35.073 1.00 43.66 206 GLY A O 1
ATOM 1471 N N . SER A 1 207 ? -1.745 6.720 33.614 1.00 40.28 207 SER A N 1
ATOM 1472 C CA . SER A 1 207 ? -2.009 7.822 34.550 1.00 40.28 207 SER A CA 1
ATOM 1473 C C . SER A 1 207 ? -3.499 7.930 34.918 1.00 40.28 207 SER A C 1
ATOM 1475 O O . SER A 1 207 ? -3.846 8.095 36.090 1.00 40.28 207 SER A O 1
ATOM 1477 N N . PHE A 1 208 ? -4.405 7.718 33.954 1.00 39.19 208 PHE A N 1
ATOM 1478 C CA . PHE A 1 208 ? -5.855 7.756 34.199 1.00 39.19 208 PHE A CA 1
ATOM 1479 C C . PHE A 1 208 ? -6.365 6.576 35.053 1.00 39.19 208 PHE A C 1
ATOM 1481 O O . PHE A 1 208 ? -7.303 6.731 35.837 1.00 39.19 208 PHE A O 1
ATOM 1488 N N . SER A 1 209 ? -5.724 5.405 34.957 1.00 41.66 209 SER A N 1
ATOM 1489 C CA . SER A 1 209 ? -6.044 4.236 35.793 1.00 41.66 209 SER A CA 1
ATOM 1490 C C . SER A 1 209 ? -5.662 4.438 37.264 1.00 41.66 209 SER A C 1
ATOM 1492 O O . SER A 1 209 ? -6.374 3.965 38.147 1.00 41.66 209 SER A O 1
ATOM 1494 N N . MET A 1 210 ? -4.561 5.142 37.544 1.00 45.59 210 MET A N 1
ATOM 1495 C CA . MET A 1 210 ? -4.052 5.322 38.909 1.00 45.59 210 MET A CA 1
ATOM 1496 C C . MET A 1 210 ? -4.844 6.378 39.700 1.00 45.59 210 MET A C 1
ATOM 1498 O O . MET A 1 210 ? -5.063 6.223 40.900 1.00 45.59 210 MET A O 1
ATOM 1502 N N . VAL A 1 211 ? -5.368 7.409 39.026 1.00 50.81 211 VAL A N 1
ATOM 1503 C CA . VAL A 1 211 ? -6.208 8.449 39.656 1.00 50.81 211 VAL A CA 1
ATOM 1504 C C . VAL A 1 211 ? -7.589 7.915 40.066 1.00 50.81 211 VAL A C 1
ATOM 1506 O O . VAL A 1 211 ? -8.159 8.371 41.056 1.00 50.81 211 VAL A O 1
ATOM 1509 N N . ARG A 1 212 ? -8.129 6.914 39.358 1.00 45.88 212 ARG A N 1
ATOM 1510 C CA . ARG A 1 212 ? -9.453 6.343 39.664 1.00 45.88 212 ARG A CA 1
ATOM 1511 C C . ARG A 1 212 ? -9.441 5.360 40.843 1.00 45.88 212 ARG A C 1
ATOM 1513 O O . ARG A 1 212 ? -10.476 5.194 41.485 1.00 45.88 212 ARG A O 1
ATOM 1520 N N . ASP A 1 213 ? -8.288 4.771 41.164 1.00 48.69 213 ASP A N 1
ATOM 1521 C CA . ASP A 1 213 ? -8.141 3.834 42.291 1.00 48.69 213 ASP A CA 1
ATOM 1522 C C . ASP A 1 213 ? -7.663 4.512 43.594 1.00 48.69 213 ASP A C 1
ATOM 1524 O O . ASP A 1 213 ? -7.905 4.003 44.689 1.00 48.69 213 ASP A O 1
A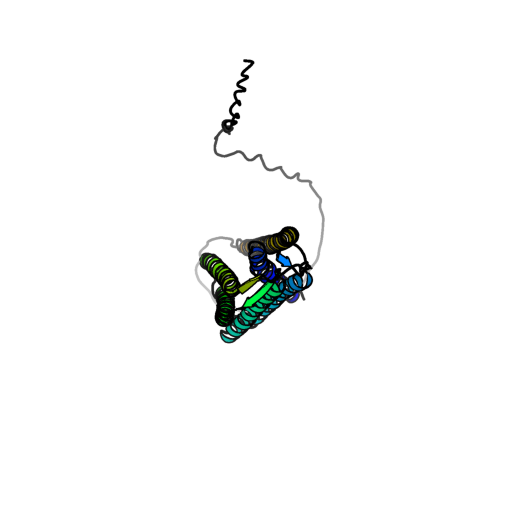TOM 1528 N N . GLY A 1 214 ? -7.072 5.712 43.509 1.00 45.78 214 GLY A N 1
ATOM 1529 C CA . GLY A 1 214 ? -6.648 6.502 44.676 1.00 45.78 214 GLY A CA 1
ATOM 1530 C C . GLY A 1 214 ? -7.778 7.211 45.441 1.00 45.78 214 GLY A C 1
ATOM 1531 O O . GLY A 1 214 ? -7.559 7.679 46.554 1.00 45.78 214 GLY A O 1
ATOM 1532 N N . GLY A 1 215 ? -8.990 7.289 44.875 1.00 46.38 215 GLY A N 1
ATOM 1533 C CA . GLY A 1 215 ? -10.114 8.053 45.443 1.00 46.38 215 GLY A CA 1
ATOM 1534 C C . GLY A 1 215 ? -11.130 7.263 46.278 1.00 46.38 215 GLY A C 1
ATOM 1535 O O . GLY A 1 215 ? -12.040 7.866 46.840 1.00 46.38 215 GLY A O 1
ATOM 1536 N N . SER A 1 216 ? -11.015 5.932 46.374 1.00 49.16 216 SER A N 1
ATOM 1537 C CA . SER A 1 216 ? -12.112 5.086 46.897 1.00 49.16 216 SER A CA 1
ATOM 1538 C C . SER A 1 216 ? -11.823 4.380 48.226 1.00 49.16 216 SER A C 1
ATOM 1540 O O . SER A 1 216 ? -12.616 3.545 48.661 1.00 49.16 216 SER A O 1
ATOM 1542 N N . ARG A 1 217 ? -10.710 4.677 48.906 1.00 49.19 217 ARG A N 1
ATOM 1543 C CA . ARG A 1 217 ? -10.344 3.998 50.162 1.00 49.19 217 ARG A CA 1
ATOM 1544 C C . ARG A 1 217 ? -9.964 4.980 51.266 1.00 49.19 217 ARG A C 1
ATOM 1546 O O . ARG A 1 217 ? -8.797 5.090 51.598 1.00 49.19 217 ARG A O 1
ATOM 1553 N N . HIS A 1 218 ? -10.954 5.670 51.837 1.00 51.06 218 HIS A N 1
ATOM 1554 C CA . HIS A 1 218 ? -11.091 5.841 53.294 1.00 51.06 218 HIS A CA 1
ATOM 1555 C C . HIS A 1 218 ? -12.183 6.855 53.662 1.00 51.06 218 HIS A C 1
ATOM 1557 O O . HIS A 1 218 ? -11.961 8.061 53.638 1.00 51.06 218 HIS A O 1
ATOM 1563 N N . ARG A 1 219 ? -13.330 6.354 54.140 1.00 41.47 219 ARG A N 1
ATOM 1564 C CA . ARG A 1 219 ? -13.977 6.873 55.359 1.00 41.47 219 ARG A CA 1
ATOM 1565 C C . ARG A 1 219 ? -15.075 5.919 55.833 1.00 41.47 219 ARG A C 1
ATOM 1567 O O . ARG A 1 219 ? -16.195 5.937 55.338 1.00 41.47 219 ARG A O 1
ATOM 1574 N N . ARG A 1 220 ? -14.743 5.100 56.830 1.00 39.94 220 ARG A N 1
ATOM 1575 C CA . ARG A 1 220 ? -15.692 4.578 57.821 1.00 39.94 220 ARG A CA 1
ATOM 1576 C C . ARG A 1 220 ? -14.984 4.531 59.181 1.00 39.94 220 ARG A C 1
ATOM 1578 O O . ARG A 1 220 ? -14.168 3.638 59.376 1.00 39.94 220 ARG A O 1
ATOM 1585 N N . PRO A 1 221 ? -15.255 5.464 60.106 1.00 41.97 221 PRO A N 1
ATOM 1586 C CA . PRO A 1 221 ? -15.276 5.146 61.532 1.00 41.97 221 PRO A CA 1
ATOM 1587 C C . PRO A 1 221 ? -16.645 4.483 61.813 1.00 41.97 221 PRO A C 1
ATOM 1589 O O . PRO A 1 221 ? -17.640 4.876 61.216 1.00 41.97 221 PRO A O 1
ATOM 1592 N N . GLY A 1 222 ? -16.823 3.413 62.580 1.00 37.06 222 GLY A N 1
ATOM 1593 C CA . GLY A 1 222 ? -16.125 2.940 63.767 1.00 37.06 222 GLY A CA 1
ATOM 1594 C C . GLY A 1 222 ? -17.168 2.875 64.893 1.00 37.06 222 GLY A C 1
ATOM 1595 O O . GLY A 1 222 ? -17.809 3.885 65.157 1.00 37.06 222 GLY A O 1
ATOM 1596 N N . GLY A 1 223 ? -17.335 1.715 65.542 1.00 34.28 223 GLY A N 1
ATOM 1597 C CA . GLY A 1 223 ? -17.933 1.626 66.885 1.00 34.28 223 GLY A CA 1
ATOM 1598 C C . GLY A 1 223 ? -19.287 0.919 67.009 1.00 34.28 223 GLY A C 1
ATOM 1599 O O . GLY A 1 223 ? -20.290 1.351 66.458 1.00 34.28 223 GLY A O 1
ATOM 1600 N N . ALA A 1 224 ? -19.284 -0.166 67.783 1.00 41.00 224 ALA A N 1
ATOM 1601 C CA . ALA A 1 224 ? -20.419 -0.980 68.205 1.00 41.00 224 ALA A CA 1
ATOM 1602 C C . ALA A 1 224 ? -21.185 -0.369 69.401 1.00 41.00 224 ALA A C 1
ATOM 1604 O O . ALA A 1 224 ? -20.606 0.388 70.174 1.00 41.00 224 ALA A O 1
ATOM 1605 N N . GLY A 1 225 ? -22.444 -0.776 69.615 1.00 32.66 225 GLY A N 1
ATOM 1606 C CA . GLY A 1 225 ? -23.178 -0.539 70.869 1.00 32.66 225 GLY A CA 1
ATOM 1607 C C . GLY A 1 225 ? -24.698 -0.697 70.732 1.00 32.66 225 GLY A C 1
ATOM 1608 O O . GLY A 1 225 ? -25.287 -0.211 69.780 1.00 32.66 225 GLY A O 1
ATOM 1609 N N . ARG A 1 226 ? -25.326 -1.411 71.668 1.00 35.44 226 ARG A N 1
ATOM 1610 C CA . ARG A 1 226 ? -26.702 -1.949 71.662 1.00 35.44 226 ARG A CA 1
ATOM 1611 C C . ARG A 1 226 ? -27.566 -1.237 72.720 1.00 35.44 226 ARG A C 1
ATOM 1613 O O . ARG A 1 226 ? -27.079 -1.118 73.834 1.00 35.44 226 ARG A O 1
ATOM 1620 N N . ALA A 1 227 ? -28.819 -0.871 72.411 1.00 33.19 227 ALA A N 1
ATOM 1621 C CA . ALA A 1 227 ? -29.960 -0.662 73.344 1.00 33.19 227 ALA A CA 1
ATOM 1622 C C . ALA A 1 227 ? -31.224 -0.308 72.513 1.00 33.19 227 ALA A C 1
ATOM 1624 O O . ALA A 1 227 ? -31.179 0.630 71.728 1.00 33.19 227 ALA A O 1
ATOM 1625 N N . THR A 1 228 ? -32.221 -1.184 72.336 1.00 33.94 228 THR A N 1
ATOM 1626 C CA . THR A 1 228 ? -33.460 -1.384 73.134 1.00 33.94 228 THR A CA 1
ATOM 1627 C C . THR A 1 228 ? -34.355 -0.150 73.367 1.00 33.94 228 THR A C 1
ATOM 1629 O O . THR A 1 228 ? -34.041 0.664 74.221 1.00 33.94 228 THR A O 1
ATOM 1632 N N . VAL A 1 229 ? -35.500 -0.163 72.661 1.00 35.69 229 VAL A N 1
ATOM 1633 C CA . VAL A 1 229 ? -36.904 0.071 73.093 1.00 35.69 229 VAL A CA 1
ATOM 1634 C C . VAL A 1 229 ? -37.367 1.460 73.603 1.00 35.69 229 VAL A C 1
ATOM 1636 O O . VAL A 1 229 ? -36.773 2.049 74.494 1.00 35.69 229 VAL A O 1
ATOM 1639 N N . ASP A 1 230 ? -38.543 1.835 73.064 1.00 32.44 230 ASP A N 1
ATOM 1640 C CA . ASP A 1 230 ? -39.618 2.742 73.522 1.00 32.44 230 ASP A CA 1
ATOM 1641 C C . ASP A 1 230 ? -39.708 4.210 73.061 1.00 32.44 230 ASP A C 1
ATOM 1643 O O . ASP A 1 230 ? -38.791 5.010 73.199 1.00 32.44 230 ASP A O 1
ATOM 1647 N N . GLY A 1 231 ? -40.934 4.565 72.634 1.00 30.39 231 GLY A N 1
ATOM 1648 C CA . GLY A 1 231 ? -41.604 5.767 73.145 1.00 30.39 231 GLY A CA 1
ATOM 1649 C C . GLY A 1 231 ? -41.869 6.935 72.189 1.00 30.39 231 GLY A C 1
ATOM 1650 O O . GLY A 1 231 ? -41.063 7.844 72.096 1.00 30.39 231 GLY A O 1
ATOM 1651 N N . ALA A 1 232 ? -43.071 6.933 71.602 1.00 31.58 232 ALA A N 1
ATOM 1652 C CA . ALA A 1 232 ? -44.048 8.034 71.535 1.00 31.58 232 ALA A CA 1
ATOM 1653 C C . ALA A 1 232 ? -43.706 9.452 70.998 1.00 31.58 232 ALA A C 1
ATOM 1655 O O . ALA A 1 232 ? -42.696 10.086 71.268 1.00 31.58 232 ALA A O 1
ATOM 1656 N N . ALA A 1 233 ? -44.708 9.958 70.275 1.00 32.59 233 ALA A N 1
ATOM 1657 C CA . ALA A 1 233 ? -44.899 11.287 69.711 1.00 32.59 233 ALA A CA 1
ATOM 1658 C C . ALA A 1 233 ? -44.793 12.473 70.692 1.00 32.59 233 ALA A C 1
ATOM 1660 O O . ALA A 1 233 ? -45.123 12.346 71.867 1.00 32.59 233 ALA A O 1
ATOM 1661 N N . GLY A 1 234 ? -44.529 13.669 70.141 1.00 31.11 234 GLY A N 1
ATOM 1662 C CA . GLY A 1 234 ? -45.013 14.923 70.731 1.00 31.11 234 GLY A CA 1
ATOM 1663 C C . GLY A 1 234 ? -44.200 16.187 70.434 1.00 31.11 234 GLY A C 1
ATOM 1664 O O . GLY A 1 234 ? -43.271 16.482 71.166 1.00 31.11 234 GLY A O 1
ATOM 1665 N N . GLY A 1 235 ? -44.651 16.975 69.449 1.00 29.06 235 GLY A N 1
ATOM 1666 C CA . GLY A 1 235 ? -44.848 18.434 69.583 1.00 29.06 235 GLY A CA 1
ATOM 1667 C C . GLY A 1 235 ? -43.652 19.399 69.743 1.00 29.06 235 GLY A C 1
ATOM 1668 O O . GLY A 1 235 ? -42.529 18.971 69.953 1.00 29.06 235 GLY A O 1
ATOM 1669 N N . PRO A 1 236 ? -43.874 20.723 69.572 1.00 53.53 236 PRO A N 1
ATOM 1670 C CA . PRO A 1 236 ? -42.931 21.592 68.856 1.00 53.53 236 PRO A CA 1
ATOM 1671 C C . PRO A 1 236 ? -42.425 22.826 69.643 1.00 53.53 236 PRO A C 1
ATOM 1673 O O . PRO A 1 236 ? -42.812 23.065 70.781 1.00 53.53 236 PRO A O 1
ATOM 1676 N N . ALA A 1 237 ? -41.665 23.664 68.920 1.00 31.52 237 ALA A N 1
ATOM 1677 C CA . ALA A 1 237 ? -41.334 25.079 69.157 1.00 31.52 237 ALA A CA 1
ATOM 1678 C C . ALA A 1 237 ? -40.062 25.400 69.970 1.00 31.52 237 ALA A C 1
ATOM 1680 O O . ALA A 1 237 ? -39.882 24.986 71.107 1.00 31.52 237 ALA A O 1
ATOM 1681 N N . GLY A 1 238 ? -39.203 26.234 69.375 1.00 32.28 238 GLY A N 1
ATOM 1682 C CA . GLY A 1 238 ? -37.995 26.775 69.996 1.00 32.28 238 GLY A CA 1
ATOM 1683 C C . GLY A 1 238 ? -37.229 27.650 69.008 1.00 32.28 238 GLY A C 1
ATOM 1684 O O . GLY A 1 238 ? -36.733 27.173 67.999 1.00 32.28 238 GLY A O 1
ATOM 1685 N N . ARG A 1 239 ? -37.220 28.950 69.267 1.00 31.12 239 ARG A N 1
ATOM 1686 C CA . ARG A 1 239 ? -36.949 30.068 68.361 1.00 31.12 239 ARG A CA 1
ATOM 1687 C C . ARG A 1 239 ? -35.633 30.772 68.766 1.00 31.12 239 ARG A C 1
ATOM 1689 O O . ARG A 1 239 ? -35.443 30.965 69.956 1.00 31.12 239 ARG A O 1
ATOM 1696 N N . ILE A 1 240 ? -34.882 31.271 67.766 1.00 31.91 240 ILE A N 1
ATOM 1697 C CA . ILE A 1 240 ? -33.865 32.367 67.785 1.00 31.91 240 ILE A CA 1
ATOM 1698 C C . ILE A 1 240 ? -32.552 32.105 68.565 1.00 31.91 240 ILE A C 1
ATOM 1700 O O . ILE A 1 240 ? -32.579 31.686 69.711 1.00 31.91 240 ILE A O 1
ATOM 1704 N N . VAL A 1 241 ? -31.394 32.378 67.941 1.00 39.78 241 VAL A N 1
ATOM 1705 C CA . VAL A 1 241 ? -30.466 33.511 68.210 1.00 39.78 241 VAL A CA 1
ATOM 1706 C C . VAL A 1 241 ? -29.203 33.339 67.338 1.00 39.78 241 VAL A C 1
ATOM 1708 O O . VAL A 1 241 ? -28.601 32.270 67.289 1.00 39.78 241 VAL A O 1
ATOM 1711 N N . ASP A 1 242 ? -28.850 34.432 66.659 1.00 33.59 242 ASP A N 1
ATOM 1712 C CA . ASP A 1 242 ? -27.630 34.717 65.897 1.00 33.59 242 ASP A CA 1
ATOM 1713 C C . ASP A 1 242 ? -26.355 34.852 66.748 1.00 33.59 242 ASP A C 1
ATOM 1715 O O . ASP A 1 242 ? -26.395 35.221 67.918 1.00 33.59 242 ASP A O 1
ATOM 1719 N N . GLY A 1 243 ? -25.206 34.737 66.078 1.00 33.00 243 GLY A N 1
ATOM 1720 C CA . GLY A 1 243 ? -23.923 35.293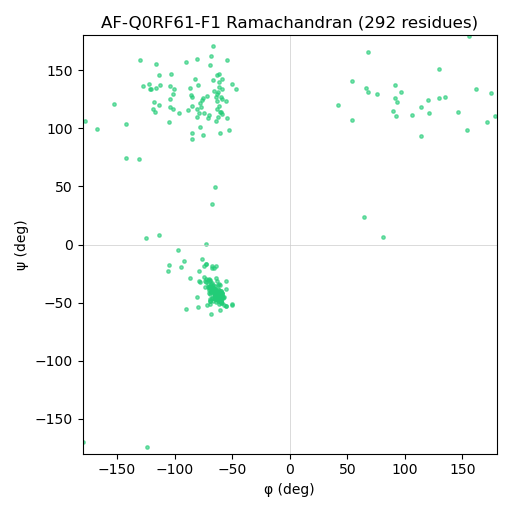 66.521 1.00 33.00 243 GLY A CA 1
ATOM 1721 C C . GLY A 1 243 ? -22.816 34.241 66.488 1.00 33.00 243 GLY A C 1
ATOM 1722 O O . GLY A 1 243 ? -22.960 33.164 67.041 1.00 33.00 243 GLY A O 1
ATOM 1723 N N . GLY A 1 244 ? -21.671 34.432 65.846 1.00 28.58 244 GLY A N 1
ATOM 1724 C CA . GLY A 1 244 ? -21.039 35.654 65.384 1.00 28.58 244 GLY A CA 1
ATOM 1725 C C . GLY A 1 244 ? -19.559 35.580 65.762 1.00 28.58 244 GLY A C 1
ATOM 1726 O O . GLY A 1 244 ? -19.241 35.390 66.927 1.00 28.58 244 GLY A O 1
ATOM 1727 N N . GLY A 1 245 ? -18.682 35.783 64.778 1.00 28.05 245 GLY A N 1
ATOM 1728 C CA . GLY A 1 245 ? -17.421 36.500 64.981 1.00 28.05 245 GLY A CA 1
ATOM 1729 C C . GLY A 1 245 ? -16.152 35.722 65.358 1.00 28.05 245 GLY A C 1
ATOM 1730 O O . GLY A 1 245 ? -16.128 34.913 66.275 1.00 28.05 245 GLY A O 1
ATOM 1731 N N . GLY A 1 246 ? -15.067 36.139 64.690 1.00 28.80 246 GLY A N 1
ATOM 1732 C CA . GLY A 1 246 ? -13.681 36.123 65.185 1.00 28.80 246 GLY A CA 1
ATOM 1733 C C . GLY A 1 246 ? -12.911 34.857 64.824 1.00 28.80 246 GLY A C 1
ATOM 1734 O O . GLY A 1 246 ? -13.251 33.782 65.285 1.00 28.80 246 GLY A O 1
ATOM 1735 N N . GLY A 1 247 ? -11.914 34.894 63.935 1.00 28.52 247 GLY A N 1
ATOM 1736 C CA . GLY A 1 247 ? -10.645 35.620 64.114 1.00 28.52 247 GLY A CA 1
ATOM 1737 C C . GLY A 1 247 ? -9.675 34.651 64.803 1.00 28.52 247 GLY A C 1
ATOM 1738 O O . GLY A 1 247 ? -9.975 34.167 65.879 1.00 28.52 247 GLY A O 1
ATOM 1739 N N . GLY A 1 248 ? -8.570 34.198 64.223 1.00 28.38 248 GLY A N 1
ATOM 1740 C CA . GLY A 1 248 ? -7.474 34.944 63.621 1.00 28.38 248 GLY A CA 1
ATOM 1741 C C . GLY A 1 248 ? -6.171 34.390 64.228 1.00 28.38 248 GLY A C 1
ATOM 1742 O O . GLY A 1 248 ? -6.178 33.918 65.360 1.00 28.38 248 GLY A O 1
ATOM 1743 N N . GLY A 1 249 ? -5.068 34.455 63.480 1.00 31.19 249 GLY A N 1
ATOM 1744 C CA . GLY A 1 249 ? -3.714 34.113 63.949 1.00 31.19 249 GLY A CA 1
ATOM 1745 C C . GLY A 1 249 ? -3.325 32.655 63.668 1.00 31.19 249 GLY A C 1
ATOM 1746 O O . GLY A 1 249 ? -4.034 31.737 64.044 1.00 31.19 249 GLY A O 1
ATOM 1747 N N . GLY A 1 250 ? -2.244 32.335 62.960 1.00 30.83 250 GLY A N 1
ATOM 1748 C CA . GLY A 1 250 ? -0.989 33.066 62.804 1.00 30.83 250 GLY A CA 1
ATOM 1749 C C . GLY A 1 250 ? 0.097 32.353 63.612 1.00 30.83 250 GLY A C 1
ATOM 1750 O O . GLY A 1 250 ? 0.046 32.339 64.835 1.00 30.83 250 GLY A O 1
ATOM 1751 N N . GLY A 1 251 ? 1.065 31.762 62.914 1.00 32.34 251 GLY A N 1
ATOM 1752 C CA . GLY A 1 251 ? 2.226 31.064 63.477 1.00 32.34 251 GLY A CA 1
ATOM 1753 C C . GLY A 1 251 ? 2.575 29.893 62.562 1.00 32.34 251 GLY A C 1
ATOM 1754 O O . GLY A 1 251 ? 1.751 29.017 62.347 1.00 32.34 251 GLY A O 1
ATOM 1755 N N . GLY A 1 252 ? 3.708 29.850 61.873 1.00 29.86 252 GLY A N 1
ATOM 1756 C CA . GLY A 1 252 ? 5.046 30.240 62.306 1.00 29.86 252 GLY A CA 1
ATOM 1757 C C . GLY A 1 252 ? 5.887 28.975 62.153 1.00 29.86 252 GLY A C 1
ATOM 1758 O O . GLY A 1 252 ? 5.570 27.960 62.760 1.00 29.86 252 GLY A O 1
ATOM 1759 N N . GLY A 1 253 ? 6.836 29.001 61.219 1.00 31.64 253 GLY A N 1
ATOM 1760 C CA . GLY A 1 253 ? 7.415 27.807 60.612 1.00 31.64 253 GLY A CA 1
ATOM 1761 C C . GLY A 1 253 ? 8.255 26.907 61.517 1.00 31.64 253 GLY A C 1
ATOM 1762 O O . GLY A 1 253 ? 8.667 27.273 62.610 1.00 31.64 253 GLY A O 1
ATOM 1763 N N . ALA A 1 254 ? 8.589 25.742 60.971 1.00 35.72 254 ALA A N 1
ATOM 1764 C CA . ALA A 1 254 ? 9.804 25.017 61.305 1.00 35.72 254 ALA A CA 1
ATOM 1765 C C . ALA A 1 254 ? 10.207 24.171 60.095 1.00 35.72 254 ALA A C 1
ATOM 1767 O O . ALA A 1 254 ? 9.442 23.342 59.603 1.00 35.72 254 ALA A O 1
ATOM 1768 N N . ALA A 1 255 ? 11.413 24.432 59.603 1.00 43.66 255 ALA A N 1
ATOM 1769 C CA . ALA A 1 255 ? 12.090 23.656 58.586 1.00 43.66 255 ALA A CA 1
ATOM 1770 C C . ALA A 1 255 ? 12.289 22.210 59.073 1.00 43.66 255 ALA A C 1
ATOM 1772 O O . ALA A 1 255 ? 13.041 21.962 60.013 1.00 43.66 255 ALA A O 1
ATOM 1773 N N . GLY A 1 256 ? 11.619 21.262 58.420 1.00 33.22 256 GLY A N 1
ATOM 1774 C CA . GLY A 1 256 ? 11.863 19.831 58.559 1.00 33.22 256 GLY A CA 1
ATOM 1775 C C . GLY A 1 256 ? 12.609 19.331 57.331 1.00 33.22 256 GLY A C 1
ATOM 1776 O O . GLY A 1 256 ? 12.037 19.238 56.250 1.00 33.22 256 GLY A O 1
ATOM 1777 N N . GLN A 1 257 ? 13.898 19.060 57.501 1.00 36.12 257 GLN A N 1
ATOM 1778 C CA . GLN A 1 257 ? 14.765 18.439 56.505 1.00 36.12 257 GLN A CA 1
ATOM 1779 C C . GLN A 1 257 ? 14.196 17.063 56.119 1.00 36.12 257 GLN A C 1
ATOM 1781 O O . GLN A 1 257 ? 13.956 16.224 56.986 1.00 36.12 257 GLN A O 1
ATOM 1786 N N . SER A 1 258 ? 13.967 16.831 54.827 1.00 36.03 258 SER A N 1
ATOM 1787 C CA . SER A 1 258 ? 13.557 15.526 54.301 1.00 36.03 258 SER A CA 1
ATOM 1788 C C . SER A 1 258 ? 14.669 14.494 54.543 1.00 36.03 258 SER A C 1
ATOM 1790 O O . SER A 1 258 ? 15.801 14.744 54.122 1.00 36.03 258 SER A O 1
ATOM 1792 N N . PRO A 1 259 ? 14.406 13.329 55.163 1.00 43.38 259 PRO A N 1
ATOM 1793 C CA . PRO A 1 259 ? 15.408 12.279 55.232 1.00 43.38 259 PRO A CA 1
ATOM 1794 C C . PRO A 1 259 ? 15.577 11.658 53.841 1.00 43.38 259 PRO A C 1
ATOM 1796 O O . PRO A 1 259 ? 14.601 11.257 53.203 1.00 43.38 259 PRO A O 1
ATOM 1799 N N . LEU A 1 260 ? 16.821 11.584 53.366 1.00 47.25 260 LEU A N 1
ATOM 1800 C CA . LEU A 1 260 ? 17.184 10.806 52.182 1.00 47.25 260 LEU A CA 1
ATOM 1801 C C . LEU A 1 260 ? 16.796 9.333 52.416 1.00 47.25 260 LEU A C 1
ATOM 1803 O O . LEU A 1 260 ? 17.080 8.806 53.496 1.00 47.25 260 LEU A O 1
ATOM 1807 N N . PRO A 1 261 ? 16.156 8.645 51.453 1.00 43.31 261 PRO A N 1
ATOM 1808 C CA . PRO A 1 261 ? 15.807 7.245 51.629 1.00 43.31 261 PRO A CA 1
ATOM 1809 C C . PRO A 1 261 ? 17.075 6.391 51.726 1.00 43.31 261 PRO A C 1
ATOM 1811 O O . PRO A 1 261 ? 18.004 6.522 50.926 1.00 43.31 261 PRO A O 1
ATOM 1814 N N . ALA A 1 262 ? 17.090 5.525 52.739 1.00 48.12 262 ALA A N 1
ATOM 1815 C CA . ALA A 1 262 ? 18.145 4.566 53.010 1.00 48.12 262 ALA A CA 1
ATOM 1816 C C . ALA A 1 262 ? 18.497 3.750 51.757 1.00 48.12 262 ALA A C 1
ATOM 1818 O O . ALA A 1 262 ? 17.619 3.313 51.008 1.00 48.12 262 ALA A O 1
ATOM 1819 N N . ALA A 1 263 ? 19.799 3.547 51.561 1.00 46.31 263 ALA A N 1
ATOM 1820 C CA . ALA A 1 263 ? 20.357 2.692 50.529 1.00 46.31 263 ALA A CA 1
ATOM 1821 C C . ALA A 1 263 ? 19.626 1.341 50.479 1.00 46.31 263 ALA A C 1
ATOM 1823 O O . ALA A 1 263 ? 19.374 0.708 51.505 1.00 46.31 263 ALA A O 1
ATOM 1824 N N . PHE A 1 264 ? 19.286 0.922 49.263 1.00 41.41 264 PHE A N 1
ATOM 1825 C CA . PHE A 1 264 ? 18.620 -0.338 48.957 1.00 41.41 264 PHE A CA 1
ATOM 1826 C C . PHE A 1 264 ? 19.502 -1.508 49.430 1.00 41.41 264 PHE A C 1
ATOM 1828 O O . PHE A 1 264 ? 20.437 -1.920 48.745 1.00 41.41 264 PHE A O 1
ATOM 1835 N N . VAL A 1 265 ? 19.233 -2.032 50.627 1.00 49.28 265 VAL A N 1
ATOM 1836 C CA . VAL A 1 265 ? 19.832 -3.281 51.105 1.00 49.28 265 VAL A CA 1
ATOM 1837 C C . VAL A 1 265 ? 19.140 -4.425 50.369 1.00 49.28 265 VAL A C 1
ATOM 1839 O O . VAL A 1 265 ? 17.940 -4.646 50.526 1.00 49.28 265 VAL A O 1
ATOM 1842 N N . ASN A 1 266 ? 19.900 -5.124 49.525 1.00 45.62 266 ASN A N 1
ATOM 1843 C CA . ASN A 1 266 ? 19.451 -6.313 48.809 1.00 45.62 266 ASN A CA 1
ATOM 1844 C C . ASN A 1 266 ? 19.067 -7.420 49.822 1.00 45.62 266 ASN A C 1
ATOM 1846 O O . ASN A 1 266 ? 19.938 -7.860 50.572 1.00 45.62 266 ASN A O 1
ATOM 1850 N N . PRO A 1 267 ? 17.807 -7.902 49.857 1.00 47.53 267 PRO A N 1
ATOM 1851 C CA . PRO A 1 267 ? 17.356 -8.915 50.818 1.00 47.53 267 PRO A CA 1
ATOM 1852 C C . PRO A 1 267 ? 17.884 -10.334 50.555 1.00 47.53 267 PRO A C 1
ATOM 1854 O O . PRO A 1 267 ? 17.528 -11.262 51.280 1.00 47.53 267 PRO A O 1
ATOM 1857 N N . ARG A 1 268 ? 18.690 -10.540 49.509 1.00 47.78 268 ARG A N 1
ATOM 1858 C CA . ARG A 1 268 ? 19.367 -11.809 49.227 1.00 47.78 268 ARG A CA 1
ATOM 1859 C C . ARG A 1 268 ? 20.866 -11.557 49.258 1.00 47.78 268 ARG A C 1
ATOM 1861 O O . ARG A 1 268 ? 21.365 -10.760 48.468 1.00 47.78 268 ARG A O 1
ATOM 1868 N N . GLY A 1 269 ? 21.565 -12.197 50.195 1.00 49.78 269 GLY A N 1
ATOM 1869 C CA . GLY A 1 269 ? 23.011 -12.076 50.432 1.00 49.78 269 GLY A CA 1
ATOM 1870 C C . GLY A 1 269 ? 23.891 -12.651 49.316 1.00 49.78 269 GLY A C 1
ATOM 1871 O O . GLY A 1 269 ? 24.954 -13.205 49.589 1.00 49.78 269 GLY A O 1
ATOM 1872 N N . ASP A 1 270 ? 23.458 -12.532 48.068 1.00 54.44 270 ASP A N 1
ATOM 1873 C CA . ASP A 1 270 ? 24.131 -13.090 46.913 1.00 54.44 270 ASP A CA 1
ATOM 1874 C C . ASP A 1 270 ? 25.204 -12.083 46.490 1.00 54.44 270 ASP A C 1
ATOM 1876 O O . ASP A 1 270 ? 24.938 -11.076 45.829 1.00 54.44 270 ASP A O 1
ATOM 1880 N N . GLN A 1 271 ? 26.432 -12.323 46.950 1.00 53.97 271 GLN A N 1
ATOM 1881 C CA . GLN A 1 271 ? 27.601 -11.556 46.538 1.00 53.97 271 GLN A CA 1
ATOM 1882 C C . GLN A 1 271 ? 27.720 -11.604 45.011 1.00 53.97 271 GLN A C 1
ATOM 1884 O O . GLN A 1 271 ? 27.788 -12.679 44.412 1.00 53.97 271 GLN A O 1
ATOM 1889 N N . TYR A 1 272 ? 27.754 -10.430 44.384 1.00 49.16 272 TYR A N 1
ATOM 1890 C CA . TYR A 1 272 ? 27.993 -10.279 42.954 1.00 49.16 272 TYR A CA 1
ATOM 1891 C C . TYR A 1 272 ? 29.300 -10.992 42.564 1.00 49.16 272 TYR A C 1
ATOM 1893 O O . TYR A 1 272 ? 30.391 -10.537 42.906 1.00 49.16 272 TYR A O 1
ATOM 1901 N N . ARG A 1 273 ? 29.193 -12.121 41.852 1.00 51.25 273 ARG A N 1
ATOM 1902 C CA . ARG A 1 273 ? 30.326 -12.757 41.171 1.00 51.25 273 ARG A CA 1
ATOM 1903 C C . ARG A 1 273 ? 30.434 -12.154 39.769 1.00 51.25 273 ARG A C 1
ATOM 1905 O O . ARG A 1 273 ? 29.510 -12.353 38.980 1.00 51.25 273 ARG A O 1
ATOM 1912 N N . PRO A 1 274 ? 31.521 -11.442 39.426 1.00 56.09 274 PRO A N 1
ATOM 1913 C CA . PRO A 1 274 ? 31.738 -11.031 38.047 1.00 56.09 274 PRO A CA 1
ATOM 1914 C C . PRO A 1 274 ? 31.858 -12.271 37.149 1.00 56.09 274 PRO A C 1
ATOM 1916 O O . PRO A 1 274 ? 32.447 -13.282 37.538 1.00 56.09 274 PRO A O 1
ATOM 1919 N N . ALA A 1 275 ? 31.260 -12.196 35.960 1.00 62.44 275 ALA A N 1
ATOM 1920 C CA . ALA A 1 275 ? 31.310 -13.263 34.967 1.00 62.44 275 ALA A CA 1
ATOM 1921 C C . ALA A 1 275 ? 32.764 -13.544 34.528 1.00 62.44 275 ALA A C 1
ATOM 1923 O O . ALA A 1 275 ? 33.571 -12.610 34.474 1.00 62.44 275 ALA A O 1
ATOM 1924 N N . PRO A 1 276 ? 33.117 -14.802 34.200 1.00 70.69 276 PRO A N 1
ATOM 1925 C CA . PRO A 1 276 ? 34.441 -15.119 33.678 1.00 70.69 276 PRO A CA 1
ATOM 1926 C C . PRO A 1 276 ? 34.674 -14.413 32.329 1.00 70.69 276 PRO A C 1
ATOM 1928 O O . PRO A 1 276 ? 33.726 -14.249 31.555 1.00 70.69 276 PRO A O 1
ATOM 1931 N N . PRO A 1 277 ? 35.915 -13.994 32.026 1.00 66.75 277 PRO A N 1
ATOM 1932 C CA . PRO A 1 277 ? 36.229 -13.346 30.760 1.00 66.75 277 PRO A CA 1
ATOM 1933 C C . PRO A 1 277 ? 35.951 -14.291 29.584 1.00 66.75 277 PRO A C 1
ATOM 1935 O O . PRO A 1 277 ? 36.298 -15.473 29.616 1.00 66.75 277 PRO A O 1
ATOM 1938 N N . VAL A 1 278 ? 35.312 -13.757 28.542 1.00 71.00 278 VAL A N 1
ATOM 1939 C CA . VAL A 1 278 ? 35.046 -14.486 27.297 1.00 71.00 278 VAL A CA 1
ATOM 1940 C C . VAL A 1 278 ? 36.361 -14.792 26.563 1.00 71.00 278 VAL A C 1
ATOM 1942 O O . VAL A 1 278 ? 37.249 -13.935 26.539 1.00 71.00 278 VAL A O 1
ATOM 1945 N N . PRO A 1 279 ? 36.517 -15.976 25.941 1.00 61.12 279 PRO A N 1
ATOM 1946 C CA . PRO A 1 279 ? 37.715 -16.294 25.171 1.00 61.12 279 PRO A CA 1
ATOM 1947 C C . PRO A 1 279 ? 37.856 -15.347 23.974 1.00 61.12 279 PRO A C 1
ATOM 1949 O O . PRO A 1 279 ? 36.962 -15.256 23.132 1.00 61.12 279 PRO A O 1
ATOM 1952 N N . VAL A 1 280 ? 38.990 -14.652 23.884 1.00 66.25 280 VAL A N 1
ATOM 1953 C CA . VAL A 1 280 ? 39.370 -13.878 22.698 1.00 66.25 280 VAL A CA 1
ATOM 1954 C C . VAL A 1 280 ? 39.875 -14.859 21.641 1.00 66.25 280 VAL A C 1
ATOM 1956 O O . VAL A 1 280 ? 40.856 -15.565 21.861 1.00 66.25 280 VAL A O 1
ATOM 1959 N N . TRP A 1 281 ? 39.196 -14.917 20.498 1.00 54.91 281 TRP A N 1
ATOM 1960 C CA . TRP A 1 281 ? 39.590 -15.751 19.361 1.00 54.91 281 TRP A CA 1
ATOM 1961 C C . TRP A 1 281 ? 40.870 -15.176 18.724 1.00 54.91 281 TRP A C 1
ATOM 1963 O O . TRP A 1 281 ? 40.838 -14.091 18.140 1.00 54.91 281 TRP A O 1
ATOM 1973 N N . SER A 1 282 ? 42.005 -15.869 18.838 1.00 63.53 282 SER A N 1
ATOM 1974 C CA . SER A 1 282 ? 43.256 -15.499 18.162 1.00 63.53 282 SER A CA 1
ATOM 1975 C C . SER A 1 282 ? 43.280 -16.056 16.736 1.00 63.53 282 SER A C 1
ATOM 1977 O O . SER A 1 282 ? 43.062 -17.244 16.513 1.00 63.53 282 SER A O 1
ATOM 1979 N N . ARG A 1 283 ? 43.520 -15.187 15.741 1.00 54.00 283 ARG A N 1
ATOM 1980 C CA . ARG A 1 283 ? 43.607 -15.588 14.325 1.00 54.00 283 ARG A CA 1
ATOM 1981 C C . ARG A 1 283 ? 44.721 -16.632 14.121 1.00 54.00 283 ARG A C 1
ATOM 1983 O O . ARG A 1 283 ? 45.782 -16.478 14.727 1.00 54.00 283 ARG A O 1
ATOM 1990 N N . PRO A 1 284 ? 44.539 -17.635 13.242 1.00 56.00 284 PRO A N 1
ATOM 1991 C CA . PRO A 1 284 ? 45.612 -18.556 12.885 1.00 56.00 284 PRO A CA 1
ATOM 1992 C C . PRO A 1 284 ? 46.760 -17.787 12.222 1.00 56.00 284 PRO A C 1
ATOM 1994 O O . PRO A 1 284 ? 46.528 -16.991 11.311 1.00 56.00 284 PRO A O 1
ATOM 1997 N N . SER A 1 285 ? 47.991 -18.024 12.673 1.00 58.06 285 SER A N 1
ATOM 19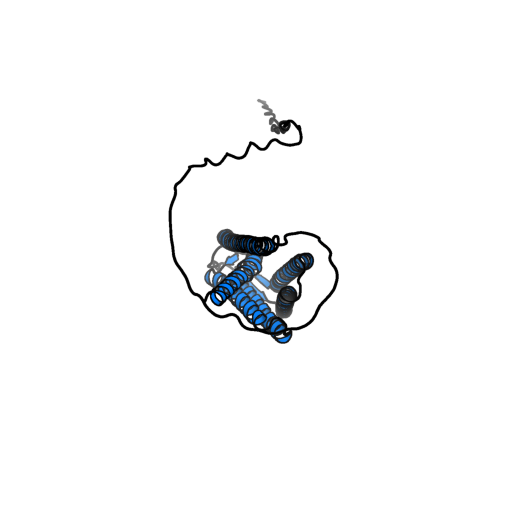98 C CA . SER A 1 285 ? 49.198 -17.517 12.024 1.00 58.06 285 SER A CA 1
ATOM 1999 C C . SER A 1 285 ? 49.303 -18.113 10.621 1.00 58.06 285 SER A C 1
ATOM 2001 O O . SER A 1 285 ? 49.433 -19.329 10.469 1.00 58.06 285 SER A O 1
ATOM 2003 N N . THR A 1 286 ? 49.251 -17.268 9.595 1.00 51.62 286 THR A N 1
ATOM 2004 C CA . THR A 1 286 ? 49.628 -17.642 8.233 1.00 51.62 286 THR A CA 1
ATOM 2005 C C . THR A 1 286 ? 51.102 -18.027 8.241 1.00 51.62 286 THR A C 1
ATOM 2007 O O . THR A 1 286 ? 51.964 -17.178 8.456 1.00 51.62 286 THR A O 1
ATOM 2010 N N . GLY A 1 287 ? 51.378 -19.320 8.068 1.00 46.38 287 GLY A N 1
ATOM 2011 C CA . GLY A 1 287 ? 52.723 -19.828 7.853 1.00 46.38 287 GLY A CA 1
ATOM 2012 C C . GLY A 1 287 ? 53.257 -19.287 6.534 1.00 46.38 287 GLY A C 1
ATOM 2013 O O . GLY A 1 287 ? 52.829 -19.703 5.461 1.00 46.38 287 GLY A O 1
ATOM 2014 N N . GLU A 1 288 ? 54.170 -18.334 6.630 1.00 51.97 288 GLU A N 1
ATOM 2015 C CA . GLU A 1 288 ? 54.973 -17.846 5.523 1.00 51.97 288 GLU A CA 1
ATOM 2016 C C . GLU A 1 288 ? 56.044 -18.907 5.230 1.00 51.97 288 GLU A C 1
ATOM 2018 O O . GLU A 1 288 ? 57.076 -18.977 5.894 1.00 51.97 288 GLU A O 1
ATOM 2023 N N . SER A 1 289 ? 55.776 -19.808 4.281 1.00 49.25 289 SER A N 1
ATOM 2024 C CA . SER A 1 289 ? 56.795 -20.722 3.763 1.00 49.25 289 SER A CA 1
ATOM 2025 C C . SER A 1 289 ? 57.574 -20.021 2.659 1.00 49.25 289 SER A C 1
ATOM 2027 O O . SER A 1 289 ? 57.218 -20.057 1.481 1.00 49.25 289 SER A O 1
ATOM 2029 N N . THR A 1 290 ? 58.654 -19.370 3.069 1.00 52.69 290 THR A N 1
ATOM 2030 C CA . THR A 1 290 ? 59.754 -18.947 2.211 1.00 52.69 290 THR A CA 1
ATOM 2031 C C . THR A 1 290 ? 60.379 -20.192 1.569 1.00 52.69 290 THR A C 1
ATOM 2033 O O . THR A 1 290 ? 60.978 -21.006 2.269 1.00 52.69 290 THR A O 1
ATOM 2036 N N . THR A 1 291 ? 60.291 -20.355 0.247 1.00 55.59 291 THR A N 1
ATOM 2037 C CA . THR A 1 291 ? 61.180 -21.272 -0.487 1.00 55.59 291 THR A CA 1
ATOM 2038 C C . THR A 1 291 ? 62.036 -20.489 -1.466 1.00 55.59 291 THR A C 1
ATOM 2040 O O . THR A 1 291 ? 61.561 -19.848 -2.399 1.00 55.59 291 THR A O 1
ATOM 2043 N N . ARG A 1 292 ? 63.324 -20.538 -1.145 1.00 49.62 292 ARG A N 1
ATOM 2044 C CA . ARG A 1 292 ? 64.496 -19.935 -1.763 1.00 49.62 292 ARG A CA 1
ATOM 2045 C C . ARG A 1 292 ? 64.962 -20.802 -2.942 1.00 49.62 292 ARG A C 1
ATOM 2047 O O . ARG A 1 292 ? 64.967 -22.017 -2.807 1.00 49.62 292 ARG A O 1
ATOM 2054 N N . SER A 1 293 ? 65.408 -20.140 -4.012 1.00 50.19 293 SER A N 1
ATOM 2055 C CA . SER A 1 293 ? 66.494 -20.514 -4.943 1.00 50.19 293 SER A CA 1
ATOM 2056 C C . SER A 1 293 ? 66.645 -21.970 -5.419 1.00 50.19 293 SER A C 1
ATOM 2058 O O . SER A 1 293 ? 67.027 -22.848 -4.643 1.00 50.19 293 SER A O 1
ATOM 2060 N N . GLY A 1 294 ? 66.561 -22.135 -6.739 1.00 50.12 294 GLY A N 1
ATOM 2061 C CA . GLY A 1 294 ? 67.145 -23.215 -7.535 1.00 50.12 294 GLY A CA 1
ATOM 2062 C C . GLY A 1 294 ? 67.101 -22.824 -9.000 1.00 50.12 294 GLY A C 1
ATOM 2063 O O . GLY A 1 294 ? 65.965 -22.634 -9.483 1.00 50.12 294 GLY A O 1
#

Nearest PDB structures (foldseek):
  5k3g-assembly1_B  TM=3.129E-01  e=5.580E+00  Caenorhabditis elegans
  5k3g-assembly2_D  TM=3.076E-01  e=6.923E+00  Caenorhabditis elegans
  5k3g-assembly1_A  TM=2.993E-01  e=8.140E+00  Caenorhabditis elegans

Sequence (294 aa):
MSQGAARVRWTLAAALSLGGGAIWSMHFIGMIGYRVDGLDLRYDLPLTAVSLVLAVVVSALGLTLVARRPRSTGWLALSGVISGLGIAAMHYTGMAAMHVGGTVTYRPGIVVLSILIAVAAALAALWIAFRVRTGRHVVAASLVMAAAVCGMHYTAMAATQVQAGPGDSEAVGTDPISLAPIVCVIAFSVLAVVIFTALGGVTESGSFSMVRDGGSRHRRPGGAGRATVDGAAGGPAGRIVDGGGGGGGGGGGAAGQSPLPAAFVNPRGDQYRPAPPVPVWSRPSTGESTTRSG

Solvent-accessible surface area (backbone atoms only — not comparable to full-atom values): 17563 Å² total; per-residue (Å²): 128,64,70,62,59,52,52,51,53,54,45,49,53,50,9,41,35,46,8,40,29,58,50,40,32,50,51,52,55,53,52,61,69,58,79,57,91,98,50,65,58,18,32,36,63,69,40,43,50,52,20,40,51,39,21,26,52,29,36,36,48,24,53,55,48,25,65,74,43,70,86,43,67,67,41,40,50,54,21,9,46,53,26,4,52,31,50,40,51,18,50,53,38,41,56,68,16,52,40,51,54,40,50,82,47,71,43,65,72,40,45,54,49,21,40,51,40,28,24,52,37,32,34,51,50,54,48,46,73,68,71,59,89,50,73,71,58,51,55,54,47,52,51,54,44,50,52,36,53,50,47,21,52,52,40,38,54,71,19,50,44,78,45,83,50,90,72,90,63,78,62,79,53,46,43,51,77,72,46,47,60,56,50,49,51,52,29,52,50,34,49,50,53,50,51,51,53,52,52,52,52,52,55,56,55,54,51,60,56,54,60,68,66,72,73,77,81,85,88,80,87,83,89,87,88,88,85,86,90,88,82,85,88,81,88,86,90,88,80,90,86,89,86,80,85,80,86,82,84,90,85,81,89,78,93,76,81,80,79,77,80,76,80,88,76,70,93,60,92,71,74,88,73,80,77,79,83,77,85,79,86,76,79,82,81,80,80,81,80,85,82,78,90,135

InterPro domains:
  IPR005330 MHYT domain [PF03707] (20-77)
  IPR005330 MHYT domain [PF03707] (84-141)
  IPR005330 MHYT domain [PS50924] (1-163)

Secondary structure (DSSP, 8-state):
-HHHHHHHHHHHHHHIIIIIIIIIHHHHHHHHT---TT--EEE-HHHHHHHHHHHHHHHHHHHHHHHHSTT-HHHHHHHHHHHHHHHHHHHHHHHHTEEESEEEEE-HHHHHHHHHHHHHHHHHHHHHHHH---HHHHHHHHHHHHHHHHHHHHHHHHTEEEEEPSS-----SB-HHHHHHHHHHHHHHHHHHHHHHHHHHHHHHHHHHHHHHTTSS---------------------------------------PPPPPPP---SS-----PPPPPPP-PPPP---------

Organism: Frankia alni (strain DSM 45986 / CECT 9034 / ACN14a) (NCBI:txid326424)

Mean predicted aligned error: 17.35 Å